Protein AF-A0A818PT00-F1 (afdb_monomer)

Nearest PDB structures (foldseek):
  8y9p-assembly1_A  TM=8.964E-01  e=1.362E-10  Micromonospora sp.
  5tix-assembly1_A  TM=8.745E-01  e=1.025E-07  Schistosoma haematobium
  6b54-assembly1_A  TM=8.305E-01  e=4.550E-08  Schistosoma haematobium
  6b52-assembly1_A  TM=8.323E-01  e=5.156E-08  Schistosoma haematobium
  7djk-assembly1_A  TM=8.129E-01  e=9.306E-05  Arabidopsis thaliana

Structure (mmCIF, N/CA/C/O backbone):
data_AF-A0A818PT00-F1
#
_entry.id   AF-A0A818PT00-F1
#
loop_
_atom_site.group_PDB
_atom_site.id
_atom_site.type_symbol
_atom_site.label_atom_id
_atom_site.label_alt_id
_atom_site.label_comp_id
_atom_site.label_asym_id
_atom_site.label_entity_id
_atom_site.label_seq_id
_atom_site.pdbx_PDB_ins_code
_atom_site.Cartn_x
_atom_site.Cartn_y
_atom_site.Cartn_z
_atom_site.occupancy
_atom_site.B_iso_or_equiv
_atom_site.auth_seq_id
_atom_site.auth_comp_id
_atom_site.auth_asym_id
_atom_site.auth_atom_id
_atom_site.pdbx_PDB_model_num
ATOM 1 N N . MET A 1 1 ? -1.640 -4.401 25.106 1.00 77.38 1 MET A N 1
ATOM 2 C CA . MET A 1 1 ? -2.857 -4.886 25.809 1.00 77.38 1 MET A CA 1
ATOM 3 C C . MET A 1 1 ? -3.751 -5.499 24.745 1.00 77.38 1 MET A C 1
ATOM 5 O O . MET A 1 1 ? -3.721 -4.966 23.646 1.00 77.38 1 MET A O 1
ATOM 9 N N . PRO A 1 2 ? -4.500 -6.582 25.010 1.00 93.44 2 PRO A N 1
ATOM 10 C CA . PRO A 1 2 ? -5.358 -7.165 23.981 1.00 93.44 2 PRO A CA 1
ATOM 11 C C . PRO A 1 2 ? -6.470 -6.184 23.596 1.00 93.44 2 PRO A C 1
ATOM 13 O O . PRO A 1 2 ? -6.967 -5.437 24.450 1.00 93.44 2 PRO A O 1
ATOM 16 N N . LEU A 1 3 ? -6.871 -6.191 22.323 1.00 97.31 3 LEU A N 1
ATOM 17 C CA . LEU A 1 3 ? -8.024 -5.413 21.886 1.00 97.31 3 LEU A CA 1
ATOM 18 C C . LEU A 1 3 ? -9.291 -5.912 22.585 1.00 97.31 3 LEU A C 1
ATOM 20 O O . LEU A 1 3 ? -9.538 -7.109 22.688 1.00 97.31 3 LEU A O 1
ATOM 24 N N . LYS A 1 4 ? -10.115 -4.969 23.038 1.00 98.19 4 LYS A N 1
ATOM 25 C CA . LYS A 1 4 ? -11.430 -5.222 23.641 1.00 98.19 4 LYS A CA 1
ATOM 26 C C . LYS A 1 4 ? -12.570 -4.802 22.721 1.00 98.19 4 LYS A C 1
ATOM 28 O O . LYS A 1 4 ? -13.681 -5.303 22.866 1.00 98.19 4 LYS A O 1
ATOM 33 N N . ILE A 1 5 ? -12.313 -3.866 21.804 1.00 98.25 5 ILE A N 1
ATOM 34 C CA . ILE A 1 5 ? -13.297 -3.326 20.859 1.00 98.25 5 ILE A CA 1
ATOM 35 C C . ILE A 1 5 ? -12.694 -3.272 19.451 1.00 98.25 5 ILE A C 1
ATOM 37 O O . ILE A 1 5 ? -11.633 -2.681 19.250 1.00 98.25 5 ILE A O 1
ATOM 41 N N . ILE A 1 6 ? -13.405 -3.832 18.471 1.00 98.44 6 ILE A N 1
ATOM 42 C CA . ILE A 1 6 ? -13.038 -3.821 17.051 1.00 98.44 6 ILE A CA 1
ATOM 43 C C . ILE A 1 6 ? -14.130 -3.102 16.253 1.00 98.44 6 ILE A C 1
ATOM 45 O O . ILE A 1 6 ? -15.283 -3.523 16.207 1.00 98.44 6 ILE A O 1
ATOM 49 N N . GLY A 1 7 ? -13.772 -2.006 15.599 1.00 97.81 7 GLY A N 1
ATOM 50 C CA . GLY A 1 7 ? -14.641 -1.259 14.704 1.00 97.81 7 GLY A CA 1
ATOM 51 C C . GLY A 1 7 ? -14.579 -1.813 13.287 1.00 97.81 7 GLY A C 1
ATOM 52 O O . GLY A 1 7 ? -13.550 -1.706 12.630 1.00 97.81 7 GLY A O 1
ATOM 53 N N . ALA A 1 8 ? -15.697 -2.338 12.792 1.00 97.25 8 ALA A N 1
ATOM 54 C CA . ALA A 1 8 ? -15.850 -2.813 11.414 1.00 97.25 8 ALA A CA 1
ATOM 55 C C . ALA A 1 8 ? -16.412 -1.732 10.464 1.00 97.25 8 ALA A C 1
ATOM 57 O O . ALA A 1 8 ? -16.590 -1.970 9.271 1.00 97.25 8 ALA A O 1
ATOM 58 N N . GLY A 1 9 ? -16.728 -0.540 10.984 1.00 95.06 9 GLY A N 1
ATOM 59 C CA . GLY A 1 9 ? -17.227 0.583 10.191 1.00 95.06 9 GLY A CA 1
ATOM 60 C C . GLY A 1 9 ? -16.131 1.227 9.341 1.00 95.06 9 GLY A C 1
ATOM 61 O O . GLY A 1 9 ? -15.096 1.642 9.862 1.00 95.06 9 GLY A O 1
ATOM 62 N N . PHE A 1 10 ? -16.382 1.364 8.038 1.00 92.25 10 PHE A N 1
ATOM 63 C CA . PHE A 1 10 ? -15.488 2.083 7.131 1.00 92.25 10 PHE A CA 1
ATOM 64 C C . PHE A 1 10 ? -15.387 3.571 7.468 1.00 92.25 10 PHE A C 1
ATOM 66 O O . PHE A 1 10 ? -16.306 4.170 8.037 1.00 92.25 10 PHE A O 1
ATOM 73 N N . GLY A 1 11 ? -14.307 4.202 7.010 1.00 91.62 11 GLY A N 1
ATOM 74 C CA . GLY A 1 11 ? -14.168 5.649 7.048 1.00 91.62 11 GLY A CA 1
ATOM 75 C C . GLY A 1 11 ? -15.414 6.361 6.521 1.00 91.62 11 GLY A C 1
ATOM 76 O O . GLY A 1 11 ? -16.113 5.897 5.616 1.00 91.62 11 GLY A O 1
ATOM 77 N N . ARG A 1 12 ? -15.699 7.523 7.114 1.00 94.25 12 ARG A N 1
ATOM 78 C CA . ARG A 1 12 ? -16.864 8.382 6.803 1.00 94.25 12 ARG A CA 1
ATOM 79 C C . ARG A 1 12 ? -18.220 7.835 7.270 1.00 94.25 12 ARG A C 1
ATOM 81 O O . ARG A 1 12 ? -19.262 8.380 6.894 1.00 94.25 12 ARG A O 1
ATOM 88 N N . THR A 1 13 ? -18.214 6.839 8.155 1.00 95.69 13 THR A N 1
ATOM 89 C CA . THR A 1 13 ? -19.398 6.368 8.907 1.00 95.69 13 THR A CA 1
ATOM 90 C C . THR A 1 13 ? -19.449 6.893 10.354 1.00 95.69 13 THR A C 1
ATOM 92 O O . THR A 1 13 ? -20.244 6.430 11.165 1.00 95.69 13 THR A O 1
ATOM 95 N N . GLY A 1 14 ? -18.624 7.895 10.687 1.00 94.81 14 GLY A N 1
ATOM 96 C CA . GLY A 1 14 ? -18.556 8.487 12.034 1.00 94.81 14 GLY A CA 1
ATOM 97 C C . GLY A 1 14 ? -17.461 7.898 12.929 1.00 94.81 14 GLY A C 1
ATOM 98 O O . GLY A 1 14 ? -17.545 8.017 14.146 1.00 94.81 14 GLY A O 1
ATOM 99 N N . THR A 1 15 ? -16.431 7.290 12.336 1.00 95.94 15 THR A N 1
ATOM 100 C CA . THR A 1 15 ? -15.316 6.630 13.036 1.00 95.94 15 THR A CA 1
ATOM 101 C C . THR A 1 15 ? -14.566 7.554 13.997 1.00 95.94 15 THR A C 1
ATOM 103 O O . THR A 1 15 ? -14.277 7.144 15.115 1.00 95.94 15 THR A O 1
ATOM 106 N N . GLU A 1 16 ? -14.337 8.818 13.628 1.00 94.88 16 GLU A N 1
ATOM 107 C CA . GLU A 1 16 ? -13.683 9.793 14.516 1.00 94.88 16 GLU A CA 1
ATOM 108 C C . GLU A 1 16 ? -14.536 10.090 15.762 1.00 94.88 16 GLU A C 1
ATOM 110 O O . GLU A 1 16 ? -14.032 10.109 16.882 1.00 94.88 16 GLU A O 1
ATOM 115 N N . SER A 1 17 ? -15.855 10.247 15.603 1.00 96.88 17 SER A N 1
ATOM 116 C CA . SER A 1 17 ? -16.762 10.415 16.746 1.00 96.88 17 SER A CA 1
ATOM 117 C C . SER A 1 17 ? -16.789 9.166 17.629 1.00 96.88 17 SER A C 1
ATOM 119 O O . SER A 1 17 ? -16.793 9.282 18.853 1.00 96.88 17 SER A O 1
ATOM 121 N N . THR A 1 18 ? -16.745 7.970 17.032 1.00 97.25 18 THR A N 1
ATOM 122 C CA . THR A 1 18 ? -16.635 6.709 17.779 1.00 97.25 18 THR A CA 1
ATOM 123 C C . THR A 1 18 ? -15.310 6.610 18.536 1.00 97.25 18 THR A C 1
ATOM 125 O O . THR A 1 18 ? -15.322 6.234 19.705 1.00 97.25 18 THR A O 1
ATOM 128 N N . LYS A 1 19 ? -14.183 7.012 17.931 1.00 97.38 19 LYS A N 1
ATOM 129 C CA . LYS A 1 19 ? -12.873 7.096 18.598 1.00 97.38 19 LYS A CA 1
ATOM 130 C C . LYS A 1 19 ? -12.945 7.992 19.835 1.00 97.38 19 LYS A C 1
ATOM 132 O O . LYS A 1 19 ? -12.504 7.591 20.910 1.00 97.38 19 LYS A O 1
ATOM 137 N N . VAL A 1 20 ? -13.527 9.187 19.700 1.00 97.81 20 VAL A N 1
ATOM 138 C CA . VAL A 1 20 ? -13.701 10.132 20.817 1.00 97.81 20 VAL A CA 1
ATOM 139 C C . VAL A 1 20 ? -14.553 9.522 21.931 1.00 97.81 20 VAL A C 1
ATOM 141 O O . VAL A 1 20 ? -14.147 9.572 23.090 1.00 97.81 20 VAL A O 1
ATOM 144 N N . ALA A 1 21 ? -15.687 8.903 21.595 1.00 98.12 21 ALA A N 1
ATOM 145 C CA . ALA A 1 21 ? -16.560 8.266 22.579 1.00 98.12 21 ALA A CA 1
ATOM 146 C C . ALA A 1 21 ? -15.863 7.108 23.315 1.00 98.12 21 ALA A C 1
ATOM 148 O O . ALA A 1 21 ? -15.939 7.019 24.537 1.00 98.12 21 ALA A O 1
ATOM 149 N N . LEU A 1 22 ? -15.130 6.249 22.600 1.00 98.00 22 LEU A N 1
ATOM 150 C CA . LEU A 1 22 ? -14.364 5.156 23.207 1.00 98.00 22 LEU A CA 1
ATOM 151 C C . LEU A 1 22 ? -13.276 5.683 24.149 1.00 98.00 22 LEU A C 1
ATOM 153 O O . LEU A 1 22 ? -13.127 5.171 25.257 1.00 98.00 22 LEU A O 1
ATOM 157 N N . ASN A 1 23 ? -12.576 6.750 23.760 1.00 97.69 23 ASN A N 1
ATOM 158 C CA . ASN A 1 23 ? -11.585 7.383 24.626 1.00 97.69 23 ASN A CA 1
ATOM 159 C C . ASN A 1 23 ? -12.216 7.971 25.902 1.00 97.69 23 ASN A C 1
ATOM 161 O O . ASN A 1 23 ? -11.644 7.843 26.981 1.00 97.69 23 ASN A O 1
ATOM 165 N N . GLN A 1 24 ? -13.413 8.565 25.814 1.00 98.25 24 GLN A N 1
ATOM 166 C CA . GLN A 1 24 ? -14.161 9.048 26.987 1.00 98.25 24 GLN A CA 1
ATOM 167 C C . GLN A 1 24 ? -14.594 7.913 27.924 1.00 98.25 24 GLN A C 1
ATOM 169 O O . GLN A 1 24 ? -14.657 8.107 29.135 1.00 98.25 24 GLN A O 1
ATOM 174 N N . LEU A 1 25 ? -14.856 6.725 27.376 1.00 97.69 25 LEU A N 1
ATOM 175 C CA . LEU A 1 25 ? -15.166 5.512 28.137 1.00 97.69 25 LEU A CA 1
ATOM 176 C C . LEU A 1 25 ? -13.918 4.828 28.727 1.00 97.69 25 LEU A C 1
ATOM 178 O O . LEU A 1 25 ? -14.043 3.783 29.362 1.00 97.69 25 LEU A O 1
ATOM 182 N N . GLY A 1 26 ? -12.725 5.404 28.540 1.00 97.56 26 GLY A N 1
ATOM 183 C CA . GLY A 1 26 ? -11.470 4.921 29.121 1.00 97.56 26 GLY A CA 1
ATOM 184 C C . GLY A 1 26 ? -10.670 3.960 28.239 1.00 97.56 26 GLY A C 1
ATOM 185 O O . GLY A 1 26 ? -9.639 3.460 28.688 1.00 97.56 26 GLY A O 1
ATOM 186 N N . PHE A 1 27 ? -11.099 3.711 26.999 1.00 98.12 27 PHE A N 1
ATOM 187 C CA . PHE A 1 27 ? -10.308 2.949 26.032 1.00 98.12 27 PHE A CA 1
ATOM 188 C C . PHE A 1 27 ? -9.203 3.815 25.415 1.00 98.12 27 PHE A C 1
ATOM 190 O O . PHE A 1 27 ? -9.270 5.043 25.399 1.00 98.12 27 PHE A O 1
ATOM 197 N N . LYS A 1 28 ? -8.191 3.168 24.844 1.00 97.75 28 LYS A N 1
ATOM 198 C CA . LYS A 1 28 ? -7.204 3.786 23.958 1.00 97.75 28 LYS A CA 1
ATOM 199 C C . LYS A 1 28 ? -7.486 3.317 22.540 1.00 97.75 28 LYS A C 1
ATOM 201 O O . LYS A 1 28 ? -7.133 2.197 22.171 1.00 97.75 28 LYS A O 1
ATOM 206 N N . CYS A 1 29 ? -8.149 4.167 21.756 1.00 97.25 29 CYS A N 1
ATOM 207 C CA . CYS A 1 29 ? -8.636 3.798 20.430 1.00 97.25 29 CYS A CA 1
ATOM 208 C C . CYS A 1 29 ? -7.642 4.131 19.304 1.00 97.25 29 CYS A C 1
ATOM 210 O O . CYS A 1 29 ? -7.344 5.302 19.042 1.00 97.25 29 CYS A O 1
ATOM 212 N N . TYR A 1 30 ? -7.194 3.094 18.594 1.00 96.38 30 TYR A N 1
ATOM 213 C CA . TYR A 1 30 ? -6.454 3.193 17.338 1.00 96.38 30 TYR A CA 1
ATOM 214 C C . TYR A 1 30 ? -7.370 3.709 16.218 1.00 96.38 30 TYR A C 1
ATOM 216 O O . TYR A 1 30 ? -8.565 3.409 16.195 1.00 96.38 30 TYR A O 1
ATOM 224 N N . HIS A 1 31 ? -6.819 4.505 15.300 1.00 95.12 31 HIS A N 1
ATOM 225 C CA . HIS A 1 31 ? -7.548 5.118 14.184 1.00 95.12 31 HIS A CA 1
ATOM 226 C C . HIS A 1 31 ? -6.602 5.380 13.002 1.00 95.12 31 HIS A C 1
ATOM 228 O O . HIS A 1 31 ? -5.394 5.510 13.210 1.00 95.12 31 HIS A O 1
ATOM 234 N N . MET A 1 32 ? -7.130 5.573 11.785 1.00 89.38 32 MET A N 1
ATOM 235 C CA . MET A 1 32 ? -6.338 5.897 10.581 1.00 89.38 32 MET A CA 1
ATOM 236 C C . MET A 1 32 ? -5.382 7.085 10.781 1.00 89.38 32 MET A C 1
ATOM 238 O O . MET A 1 32 ? -4.308 7.160 10.187 1.00 89.38 32 MET A O 1
ATOM 242 N N . THR A 1 33 ? -5.740 8.019 11.662 1.00 87.69 33 THR A N 1
ATOM 243 C CA . THR A 1 33 ? -4.897 9.170 12.016 1.00 87.69 33 THR A CA 1
ATOM 244 C C . THR A 1 33 ? -3.537 8.757 12.567 1.00 87.69 33 THR A C 1
ATOM 246 O O . THR A 1 33 ? -2.567 9.477 12.366 1.00 87.69 33 THR A O 1
ATOM 249 N N . GLU A 1 34 ? -3.442 7.614 13.247 1.00 89.56 34 GLU A N 1
ATOM 250 C CA . GLU A 1 34 ? -2.171 7.113 13.776 1.00 89.56 34 GLU A CA 1
ATOM 251 C C . GLU A 1 34 ? -1.260 6.621 12.640 1.00 89.56 34 GLU A C 1
ATOM 253 O O . GLU A 1 34 ? -0.062 6.901 12.647 1.00 89.56 34 GLU A O 1
ATOM 258 N N . VAL A 1 35 ? -1.832 6.013 11.592 1.00 86.69 35 VAL A N 1
ATOM 259 C CA . VAL A 1 35 ? -1.101 5.650 10.365 1.00 86.69 35 VAL A CA 1
ATOM 260 C C . VAL A 1 35 ? -0.587 6.899 9.654 1.00 86.69 35 VAL A C 1
ATOM 262 O O . VAL A 1 35 ? 0.571 6.939 9.245 1.00 86.69 35 VAL A O 1
ATOM 265 N N . VAL A 1 36 ? -1.414 7.945 9.550 1.00 82.69 36 VAL A N 1
ATOM 266 C CA . VAL A 1 36 ? -1.019 9.220 8.926 1.00 82.69 36 VAL A CA 1
ATOM 267 C C . VAL A 1 36 ? 0.121 9.895 9.696 1.00 82.69 36 VAL A C 1
ATOM 269 O O . VAL A 1 36 ? 1.063 10.377 9.073 1.00 82.69 36 VAL A O 1
ATOM 272 N N . LYS A 1 37 ? 0.076 9.898 11.036 1.00 83.75 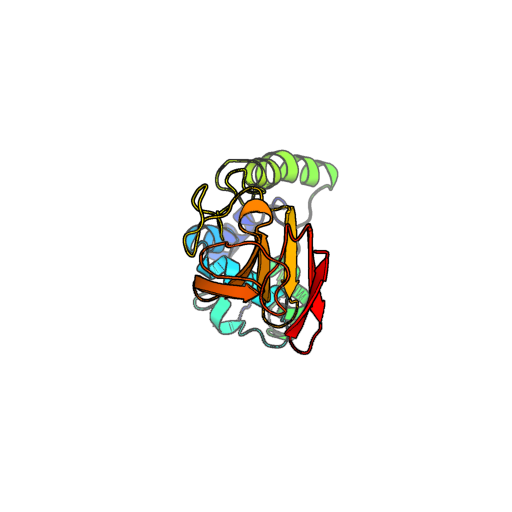37 LYS A N 1
ATOM 273 C CA . LYS A 1 37 ? 1.133 10.484 11.883 1.00 83.75 37 LYS A CA 1
ATOM 274 C C . LYS A 1 37 ? 2.463 9.740 11.764 1.00 83.75 37 LYS A C 1
ATOM 276 O O . LYS A 1 37 ? 3.508 10.376 11.683 1.00 83.75 37 LYS A O 1
ATOM 281 N N . VAL A 1 38 ? 2.428 8.406 11.780 1.00 82.44 38 VAL A N 1
ATOM 282 C CA . VAL A 1 38 ? 3.637 7.564 11.713 1.00 82.44 38 VAL A CA 1
ATOM 283 C C . VAL A 1 38 ? 4.182 7.476 10.280 1.00 82.44 38 VAL A C 1
ATOM 285 O O . VAL A 1 38 ? 5.382 7.301 10.065 1.00 82.44 38 VAL A O 1
ATOM 288 N N . GLY A 1 39 ? 3.319 7.619 9.275 1.00 79.69 39 GLY A N 1
ATOM 289 C CA . GLY A 1 39 ? 3.699 7.672 7.870 1.00 79.69 39 GLY A CA 1
ATOM 290 C C . GLY A 1 39 ? 4.171 6.322 7.324 1.00 79.69 39 GLY A C 1
ATOM 291 O O . GLY A 1 39 ? 3.558 5.279 7.556 1.00 79.69 39 GLY A O 1
ATOM 292 N N . ARG A 1 40 ? 5.266 6.334 6.552 1.00 77.75 40 ARG A N 1
ATOM 293 C CA . ARG A 1 40 ? 5.708 5.192 5.722 1.00 77.75 40 ARG A CA 1
ATOM 294 C C . ARG A 1 40 ? 5.888 3.885 6.496 1.00 77.75 40 ARG A C 1
ATOM 296 O O . ARG A 1 40 ? 5.594 2.827 5.948 1.00 77.75 40 ARG A O 1
ATOM 303 N N . THR A 1 41 ? 6.352 3.945 7.742 1.00 81.44 41 THR A N 1
ATOM 304 C CA . THR A 1 41 ? 6.563 2.748 8.567 1.00 81.44 41 THR A CA 1
ATOM 305 C C . THR A 1 41 ? 5.241 2.062 8.900 1.00 81.44 41 THR A C 1
ATOM 307 O O . THR A 1 41 ? 5.117 0.859 8.692 1.00 81.44 41 THR A O 1
ATOM 310 N N . ALA A 1 42 ? 4.230 2.821 9.335 1.00 83.12 42 ALA A N 1
ATOM 311 C CA . ALA A 1 42 ? 2.904 2.268 9.606 1.00 83.12 42 ALA A CA 1
ATOM 312 C C . ALA A 1 42 ? 2.231 1.764 8.325 1.00 83.12 42 ALA A C 1
ATOM 314 O O . ALA A 1 42 ? 1.613 0.706 8.344 1.00 83.12 42 ALA A O 1
ATOM 315 N N . ILE A 1 43 ? 2.407 2.468 7.201 1.00 85.12 43 ILE A N 1
ATOM 316 C CA . ILE A 1 43 ? 1.894 2.018 5.900 1.00 85.12 43 ILE A CA 1
ATOM 317 C C . ILE A 1 43 ? 2.486 0.653 5.529 1.00 85.12 43 ILE A C 1
ATOM 319 O O . ILE A 1 43 ? 1.734 -0.253 5.195 1.00 85.12 43 ILE A O 1
ATOM 323 N N . ARG A 1 44 ? 3.811 0.472 5.631 1.00 83.94 44 ARG A N 1
ATOM 324 C CA . ARG A 1 44 ? 4.462 -0.818 5.336 1.00 83.94 44 ARG A CA 1
ATOM 325 C C . ARG A 1 44 ? 3.970 -1.943 6.241 1.00 83.94 44 ARG A C 1
ATOM 327 O O . ARG A 1 44 ? 3.723 -3.038 5.751 1.00 83.94 44 ARG A O 1
ATOM 334 N N . LEU A 1 45 ? 3.807 -1.669 7.536 1.00 87.00 45 LEU A N 1
ATOM 335 C CA . LEU A 1 45 ? 3.264 -2.647 8.482 1.00 87.00 45 LEU A CA 1
ATOM 336 C C . LEU A 1 45 ? 1.853 -3.087 8.078 1.00 87.00 45 LEU A C 1
ATOM 338 O O . LEU A 1 45 ? 1.579 -4.280 8.034 1.00 87.00 45 LEU A O 1
ATOM 342 N N . TRP A 1 46 ? 0.983 -2.138 7.727 1.00 90.19 46 TRP A N 1
ATOM 343 C CA . TRP A 1 46 ? -0.392 -2.439 7.335 1.00 90.19 46 TRP A CA 1
ATOM 344 C C . TRP A 1 46 ? -0.525 -3.090 5.956 1.00 90.19 46 TRP A C 1
ATOM 346 O O . TRP A 1 46 ? -1.426 -3.902 5.778 1.00 90.19 46 TRP A O 1
ATOM 356 N N . VAL A 1 47 ? 0.362 -2.781 5.004 1.00 88.25 47 VAL A N 1
ATOM 357 C CA . VAL A 1 47 ? 0.432 -3.494 3.715 1.00 88.25 47 VAL A CA 1
ATOM 358 C C . VAL A 1 47 ? 0.830 -4.950 3.947 1.00 88.25 47 VAL A C 1
ATOM 360 O O . VAL A 1 47 ? 0.091 -5.847 3.562 1.00 88.25 47 VAL A O 1
ATOM 363 N N . ASN A 1 48 ? 1.915 -5.189 4.691 1.00 87.44 48 ASN A N 1
ATOM 364 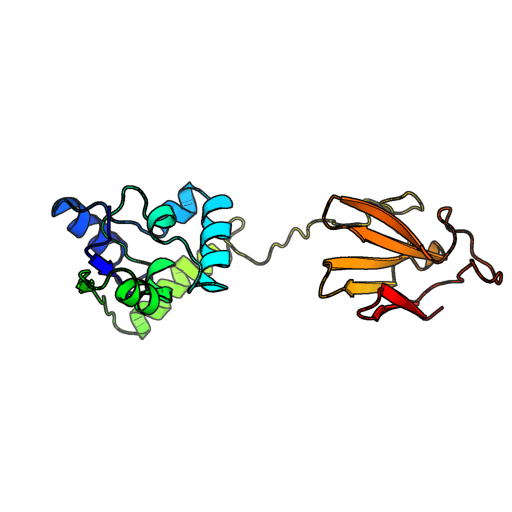C CA . ASN A 1 48 ? 2.345 -6.549 5.020 1.00 87.44 48 ASN A CA 1
ATOM 365 C C . ASN A 1 48 ? 1.257 -7.337 5.764 1.00 87.44 48 ASN A C 1
ATOM 367 O O . ASN A 1 48 ? 1.096 -8.529 5.512 1.00 87.44 48 ASN A O 1
ATOM 371 N N . ALA A 1 49 ? 0.513 -6.674 6.658 1.00 90.88 49 ALA A N 1
ATOM 372 C CA . ALA A 1 49 ? -0.579 -7.286 7.407 1.00 90.88 49 ALA A CA 1
ATOM 373 C C . ALA A 1 49 ? -1.788 -7.652 6.536 1.00 90.88 49 ALA A C 1
ATOM 375 O O . ALA A 1 49 ? -2.451 -8.656 6.787 1.00 90.88 49 ALA A O 1
ATOM 376 N N . ALA A 1 50 ? -2.077 -6.847 5.511 1.00 88.00 50 ALA A N 1
ATOM 377 C CA . ALA A 1 50 ? -3.123 -7.148 4.542 1.00 88.00 50 ALA A CA 1
ATOM 378 C C . ALA A 1 50 ? -2.734 -8.327 3.635 1.00 88.00 50 ALA A C 1
ATOM 380 O O . ALA A 1 50 ? -3.579 -9.174 3.356 1.00 88.00 50 ALA A O 1
ATOM 381 N N . ASP A 1 51 ? -1.461 -8.407 3.236 1.00 89.81 51 ASP A N 1
ATOM 382 C CA . ASP A 1 51 ? -0.946 -9.485 2.386 1.00 89.81 51 ASP A CA 1
ATOM 383 C C . ASP A 1 51 ? -0.759 -10.803 3.156 1.00 89.81 51 ASP A C 1
ATOM 385 O O . ASP A 1 51 ? -0.934 -11.883 2.597 1.00 89.81 51 ASP A O 1
ATOM 389 N N . ASN A 1 52 ? -0.419 -10.730 4.450 1.00 93.12 52 ASN A N 1
ATOM 390 C CA . ASN A 1 52 ? -0.085 -11.899 5.267 1.00 93.12 52 ASN A CA 1
ATOM 391 C C . ASN A 1 52 ? -0.792 -11.899 6.644 1.00 93.12 52 ASN A C 1
ATOM 393 O O . ASN A 1 52 ? -0.142 -11.942 7.697 1.00 93.12 52 ASN A O 1
ATOM 397 N N . PRO A 1 53 ? -2.136 -11.878 6.682 1.00 89.81 53 PRO A N 1
ATOM 398 C CA . PRO A 1 53 ? -2.902 -11.688 7.917 1.00 89.81 53 PRO A CA 1
ATOM 399 C C . PRO A 1 53 ? -2.685 -12.789 8.967 1.00 89.81 53 PRO A C 1
ATOM 401 O O . PRO A 1 53 ? -2.725 -12.511 10.164 1.00 89.81 53 PRO A O 1
ATOM 404 N N . SER A 1 54 ? -2.427 -14.031 8.544 1.00 89.88 54 SER A N 1
ATOM 405 C CA . SER A 1 54 ? -2.257 -15.181 9.445 1.00 89.88 54 SER A CA 1
ATOM 406 C C . SER A 1 54 ? -0.914 -15.217 10.176 1.00 89.88 54 SER A C 1
ATOM 408 O O . SER A 1 54 ? -0.806 -15.887 11.197 1.00 89.88 54 SER A O 1
ATOM 410 N N . CYS A 1 55 ? 0.114 -14.534 9.666 1.00 89.12 55 CYS A N 1
ATOM 411 C CA . CYS A 1 55 ? 1.429 -14.437 10.313 1.00 89.12 55 CYS A CA 1
ATOM 412 C C . CYS A 1 55 ? 1.728 -13.023 10.834 1.00 89.12 55 CYS A C 1
ATOM 414 O O . CYS A 1 55 ? 2.865 -12.714 11.192 1.00 89.12 55 CYS A O 1
ATOM 416 N N . THR A 1 56 ? 0.710 -12.163 10.879 1.00 94.38 56 THR A N 1
ATOM 417 C CA . THR A 1 56 ? 0.834 -10.801 11.391 1.00 94.38 56 THR A CA 1
ATOM 418 C C . THR A 1 56 ? 0.881 -10.793 12.914 1.00 94.38 56 THR A C 1
ATOM 420 O O . THR A 1 56 ? 0.022 -11.365 13.579 1.00 94.38 56 THR A O 1
ATOM 423 N N . ASP A 1 57 ? 1.858 -10.075 13.463 1.00 92.88 57 ASP A N 1
ATOM 424 C CA . ASP A 1 57 ? 1.928 -9.749 14.886 1.00 92.88 57 ASP A CA 1
ATOM 425 C C . ASP A 1 57 ? 0.973 -8.582 15.199 1.00 92.88 57 ASP A C 1
ATOM 427 O O . ASP A 1 57 ? 1.323 -7.400 15.082 1.00 92.88 57 ASP A O 1
ATOM 431 N N . TRP A 1 58 ? -0.271 -8.926 15.536 1.00 94.94 58 TRP A N 1
ATOM 432 C CA . TRP A 1 58 ? -1.319 -7.953 15.843 1.00 94.94 58 TRP A CA 1
ATOM 433 C C . TRP A 1 58 ? -1.035 -7.171 17.126 1.00 94.94 58 TRP A C 1
ATOM 435 O O . TRP A 1 58 ? -1.307 -5.969 17.179 1.00 94.94 58 TRP A O 1
ATOM 445 N N . ASP A 1 59 ? -0.418 -7.806 18.123 1.00 94.25 59 ASP A N 1
ATOM 446 C CA . ASP A 1 59 ? -0.099 -7.165 19.399 1.00 94.25 59 ASP A CA 1
ATOM 447 C C . ASP A 1 59 ? 0.931 -6.050 19.229 1.00 94.25 59 ASP A C 1
ATOM 449 O O . ASP A 1 59 ? 0.833 -5.012 19.886 1.00 94.25 59 ASP A O 1
ATOM 453 N N . ARG A 1 60 ? 1.864 -6.207 18.285 1.00 91.50 60 ARG A N 1
ATOM 454 C CA . ARG A 1 60 ? 2.792 -5.140 17.903 1.00 91.50 60 ARG A CA 1
ATOM 455 C C . ARG A 1 60 ? 2.104 -3.973 17.199 1.00 91.50 60 ARG A C 1
ATOM 457 O O . ARG A 1 60 ? 2.479 -2.824 17.430 1.00 91.50 60 ARG A O 1
ATOM 464 N N . ILE A 1 61 ? 1.136 -4.235 16.319 1.00 92.38 61 ILE A N 1
ATOM 465 C CA . ILE A 1 61 ? 0.404 -3.171 15.608 1.00 92.38 61 ILE A CA 1
ATOM 466 C C . ILE A 1 61 ? -0.427 -2.338 16.591 1.00 92.38 61 ILE A C 1
ATOM 468 O O . ILE A 1 61 ? -0.491 -1.113 16.459 1.00 92.38 61 ILE A O 1
ATOM 472 N N . PHE A 1 62 ? -1.038 -2.995 17.577 1.00 95.12 62 PHE A N 1
ATOM 473 C CA . PHE A 1 62 ? -1.911 -2.366 18.565 1.00 95.12 62 PHE A CA 1
ATOM 474 C C . PHE A 1 62 ? -1.233 -2.104 19.910 1.00 95.12 62 PHE A C 1
ATOM 476 O O . PHE A 1 62 ? -1.922 -1.899 20.911 1.00 95.12 62 PHE A O 1
ATOM 483 N N . ASP A 1 63 ? 0.100 -2.054 19.958 1.00 93.69 63 ASP A N 1
ATOM 484 C CA . ASP A 1 63 ? 0.794 -1.764 21.207 1.00 93.69 63 ASP A CA 1
ATOM 485 C C . ASP A 1 63 ? 0.341 -0.412 21.789 1.00 93.69 63 ASP A C 1
ATOM 487 O O . ASP A 1 63 ? 0.268 0.612 21.107 1.00 93.69 63 ASP A O 1
ATOM 491 N N . GLY A 1 64 ? -0.033 -0.431 23.067 1.00 95.25 64 GLY A N 1
ATOM 492 C CA . GLY A 1 64 ? -0.625 0.712 23.762 1.00 95.25 64 GLY A CA 1
ATOM 493 C C . GLY A 1 64 ? -2.110 0.998 23.478 1.00 95.25 64 GLY A C 1
ATOM 494 O O . GLY A 1 64 ? -2.651 1.897 24.124 1.00 95.25 64 GLY A O 1
ATOM 495 N N . TYR A 1 65 ? -2.783 0.243 22.605 1.00 97.25 65 TYR A N 1
ATOM 496 C CA . TYR A 1 65 ? -4.208 0.392 22.284 1.00 97.25 65 TYR A CA 1
ATOM 497 C C . TYR A 1 65 ? -5.028 -0.799 22.793 1.00 97.25 65 TYR A C 1
ATOM 499 O O . TYR A 1 65 ? -4.528 -1.914 22.910 1.00 97.25 65 TYR A O 1
ATOM 507 N N . ASP A 1 66 ? -6.296 -0.563 23.126 1.00 98.00 66 ASP A N 1
ATOM 508 C CA . ASP A 1 66 ? -7.252 -1.620 23.493 1.00 98.00 66 ASP A CA 1
ATOM 509 C C . ASP A 1 66 ? -8.617 -1.470 22.794 1.00 98.00 66 ASP A C 1
ATOM 511 O O . ASP A 1 66 ? -9.561 -2.210 23.074 1.00 98.00 66 ASP A O 1
ATOM 515 N N . ALA A 1 67 ? -8.705 -0.560 21.822 1.00 98.12 67 ALA A N 1
ATOM 516 C CA . ALA A 1 67 ? -9.806 -0.446 20.876 1.00 98.12 67 ALA A CA 1
ATOM 517 C C . ALA A 1 67 ? -9.284 -0.014 19.496 1.00 98.12 67 ALA A C 1
ATOM 519 O O . ALA A 1 67 ? -8.235 0.623 19.398 1.00 98.12 67 ALA A O 1
ATOM 520 N N . THR A 1 68 ? -10.017 -0.310 18.424 1.00 97.81 68 THR A N 1
ATOM 521 C CA . THR A 1 68 ? -9.679 0.160 17.071 1.00 97.81 68 THR A CA 1
ATOM 522 C C . THR A 1 68 ? -10.921 0.482 16.253 1.00 97.81 68 THR A C 1
ATOM 524 O O . THR A 1 68 ? -11.929 -0.202 16.397 1.00 97.81 68 THR A O 1
ATOM 527 N N . VAL A 1 69 ? -10.869 1.510 15.403 1.00 97.38 69 VAL A N 1
ATOM 528 C CA . VAL A 1 69 ? -11.912 1.852 14.419 1.00 97.38 69 VAL A CA 1
ATOM 529 C C . VAL A 1 69 ? -11.272 2.448 13.154 1.00 97.38 69 VAL A C 1
ATOM 531 O O . VAL A 1 69 ? -10.097 2.813 13.168 1.00 97.38 69 VAL A O 1
ATOM 534 N N . ASP A 1 70 ? -12.067 2.622 12.092 1.00 94.00 70 ASP A N 1
ATOM 535 C CA . ASP A 1 70 ? -11.634 3.125 10.775 1.00 94.00 70 ASP A CA 1
ATOM 536 C C . ASP A 1 70 ? -10.732 2.151 9.989 1.00 94.00 70 ASP A C 1
ATOM 538 O O . ASP A 1 70 ? -10.344 1.073 10.450 1.00 94.00 70 ASP A O 1
ATOM 542 N N . TRP A 1 71 ? -10.424 2.519 8.747 1.00 86.44 71 TRP A N 1
ATOM 543 C CA . TRP A 1 71 ? -9.377 1.879 7.952 1.00 86.44 71 TRP A CA 1
ATOM 544 C C . TRP A 1 71 ? -8.024 2.046 8.669 1.00 86.44 71 TRP A C 1
ATOM 546 O O . TRP A 1 71 ? -7.750 3.101 9.224 1.00 86.44 71 TRP A O 1
ATOM 556 N N . SER A 1 72 ? -7.106 1.085 8.726 1.00 83.38 72 SER A N 1
ATOM 557 C CA . SER A 1 72 ? -6.937 -0.225 8.076 1.00 83.38 72 SER A CA 1
ATOM 558 C C . SER A 1 72 ? -7.463 -1.425 8.866 1.00 83.38 72 SER A C 1
ATOM 560 O O . SER A 1 72 ? -7.712 -2.473 8.274 1.00 83.38 72 SER A O 1
ATOM 562 N N . ALA A 1 73 ? -7.711 -1.275 10.167 1.00 91.81 73 ALA A N 1
ATOM 563 C CA . ALA A 1 73 ? -8.193 -2.362 11.018 1.00 91.81 73 ALA A CA 1
ATOM 564 C C . ALA A 1 73 ? -9.603 -2.842 10.630 1.00 91.81 73 ALA A C 1
ATOM 566 O O . ALA A 1 73 ? -9.857 -4.045 10.618 1.00 91.81 73 ALA A O 1
ATOM 567 N N . ALA A 1 74 ? -10.498 -1.928 10.228 1.00 94.38 74 ALA A N 1
ATOM 568 C CA . ALA A 1 74 ? -11.857 -2.277 9.806 1.00 94.38 74 ALA A CA 1
ATOM 569 C C . ALA A 1 74 ? -11.893 -3.240 8.607 1.00 94.38 74 ALA A C 1
ATOM 571 O O . ALA A 1 74 ? -12.821 -4.036 8.494 1.00 94.38 74 ALA A O 1
ATOM 572 N N . HIS A 1 75 ? -10.885 -3.210 7.727 1.00 92.00 75 HIS A N 1
ATOM 573 C CA . HIS A 1 75 ? -10.793 -4.135 6.593 1.00 92.00 75 HIS A CA 1
ATOM 574 C C . HIS A 1 75 ? -10.514 -5.580 7.037 1.00 92.00 75 HIS A C 1
ATOM 576 O O . HIS A 1 75 ? -10.971 -6.524 6.398 1.00 92.00 75 HIS A O 1
ATOM 582 N N . LEU A 1 76 ? -9.813 -5.748 8.162 1.00 94.88 76 LEU A N 1
ATOM 583 C CA . LEU A 1 76 ? -9.332 -7.032 8.678 1.00 94.88 76 LEU A CA 1
ATOM 584 C C . LEU A 1 76 ? -10.082 -7.467 9.945 1.00 94.88 76 LEU A C 1
ATOM 586 O O . LEU A 1 76 ? -9.610 -8.330 10.677 1.00 94.88 76 LEU A O 1
ATOM 590 N N . TRP A 1 77 ? -11.273 -6.912 10.204 1.00 96.06 77 TRP A N 1
ATOM 591 C CA . TRP A 1 77 ? -12.016 -7.151 11.447 1.00 96.06 77 TRP A CA 1
ATOM 592 C C . TRP A 1 77 ? -12.292 -8.637 11.732 1.00 96.06 77 TRP A C 1
ATOM 594 O O . TRP A 1 77 ? -12.328 -9.023 12.895 1.00 96.06 77 TRP A O 1
ATOM 604 N N . LYS A 1 78 ? -12.461 -9.469 10.691 1.00 95.81 78 LYS A N 1
ATOM 605 C CA . LYS A 1 78 ? -12.646 -10.925 10.833 1.00 95.81 78 LYS A CA 1
ATOM 606 C C . LYS A 1 78 ? -11.383 -11.606 11.359 1.00 95.81 78 LYS A C 1
ATOM 608 O O . LYS A 1 78 ? -11.431 -12.320 12.346 1.00 95.81 78 LYS A O 1
ATOM 613 N N . THR A 1 79 ? -10.239 -11.297 10.758 1.00 96.50 79 THR A N 1
ATOM 614 C CA . THR A 1 79 ? -8.943 -11.772 11.252 1.00 96.50 79 THR A CA 1
ATOM 615 C C . THR A 1 79 ? -8.694 -11.299 12.683 1.00 96.50 79 THR A C 1
ATOM 617 O O . THR A 1 79 ? -8.195 -12.049 13.516 1.00 96.50 79 THR A O 1
ATOM 620 N N . LEU A 1 80 ? -9.072 -10.055 12.988 1.00 96.81 80 LEU A N 1
ATOM 621 C CA . LEU A 1 80 ? -8.897 -9.489 14.320 1.00 96.81 80 LEU A CA 1
ATOM 622 C C . LEU A 1 80 ? -9.800 -10.141 15.368 1.00 96.81 80 LEU A C 1
ATOM 624 O O . LEU A 1 80 ? -9.350 -10.290 16.497 1.00 96.81 80 LEU A O 1
ATOM 628 N N . ILE A 1 81 ? -11.038 -10.527 15.036 1.00 96.75 81 ILE A N 1
ATOM 629 C CA . ILE A 1 81 ? -11.904 -11.233 15.993 1.00 96.75 81 ILE A CA 1
ATOM 630 C C . ILE A 1 81 ? -11.445 -12.679 16.204 1.00 96.75 81 ILE A C 1
ATOM 632 O O . ILE A 1 81 ? -11.545 -13.177 17.318 1.00 96.75 81 ILE A O 1
ATOM 636 N N . ASP A 1 82 ? -10.871 -13.323 15.182 1.00 96.25 82 ASP A N 1
ATOM 637 C CA . ASP A 1 82 ? -10.264 -14.650 15.337 1.00 96.25 82 ASP A CA 1
ATOM 638 C C . ASP A 1 82 ? -9.036 -14.595 16.269 1.00 96.25 82 ASP A C 1
ATOM 640 O O . ASP A 1 82 ? -8.828 -15.500 17.076 1.00 96.25 82 ASP A O 1
ATOM 644 N N . TYR A 1 83 ? -8.240 -13.519 16.194 1.00 96.75 83 TYR A N 1
ATOM 645 C CA . TYR A 1 83 ? -7.062 -13.319 17.050 1.00 96.75 83 TYR A CA 1
ATOM 646 C C . TYR A 1 83 ? -7.410 -12.805 18.461 1.00 96.75 83 TYR A C 1
ATOM 648 O O . TYR A 1 83 ? -6.798 -13.225 19.442 1.00 96.75 83 TYR A O 1
ATOM 656 N N . TYR A 1 84 ? -8.400 -11.916 18.584 1.00 97.25 84 TYR A N 1
ATOM 657 C CA . TYR A 1 84 ? -8.897 -11.361 19.849 1.00 97.25 84 TYR A CA 1
ATOM 658 C C . TYR A 1 84 ? -10.347 -11.813 20.107 1.00 97.25 84 TYR A C 1
ATOM 660 O O . TYR A 1 84 ? -11.266 -10.995 20.005 1.00 97.25 84 TYR A O 1
ATOM 668 N N . PRO A 1 85 ? -10.581 -13.087 20.472 1.00 97.31 85 PRO A N 1
ATOM 669 C CA . PRO A 1 85 ? -11.926 -13.673 20.529 1.00 97.31 85 PRO A CA 1
ATOM 670 C C . PRO A 1 85 ? -12.849 -13.040 21.580 1.00 97.31 85 PRO A C 1
ATOM 672 O O . PRO A 1 85 ? -14.070 -13.096 21.443 1.00 97.31 85 PRO A O 1
ATOM 675 N N . ASP A 1 86 ? -12.281 -12.402 22.606 1.00 97.62 86 ASP A N 1
ATOM 676 C CA . ASP A 1 86 ? -13.041 -11.713 23.657 1.00 97.62 86 ASP A CA 1
ATOM 677 C C . ASP A 1 86 ? -13.436 -10.272 23.278 1.00 97.62 86 ASP A C 1
ATOM 679 O O . ASP A 1 86 ? -14.191 -9.614 24.005 1.00 97.62 86 ASP A O 1
ATOM 683 N N . ALA A 1 87 ? -12.926 -9.745 22.159 1.00 98.25 87 ALA A N 1
ATOM 684 C CA . ALA A 1 87 ? -13.239 -8.395 21.717 1.00 98.25 87 ALA A CA 1
ATOM 685 C C . ALA A 1 87 ? -14.687 -8.295 21.216 1.00 98.25 87 ALA A C 1
ATOM 687 O O . ALA A 1 87 ? -15.212 -9.179 20.544 1.00 98.25 87 ALA A O 1
ATOM 688 N N . LYS A 1 88 ? -15.351 -7.168 21.481 1.00 98.31 88 LYS A N 1
ATOM 689 C CA . LYS A 1 88 ? -16.671 -6.877 20.900 1.00 98.31 88 LYS A CA 1
ATOM 690 C C . LYS A 1 88 ? -16.523 -6.119 19.589 1.00 98.31 88 LYS A C 1
ATOM 692 O O . LYS A 1 88 ? -15.658 -5.255 19.460 1.00 98.31 88 LYS A O 1
ATOM 697 N N . VAL A 1 89 ? -17.422 -6.381 18.643 1.00 98.06 89 VAL A N 1
ATOM 698 C CA . VAL A 1 89 ? -17.436 -5.702 17.341 1.00 98.06 89 VAL A CA 1
ATOM 699 C C . VAL A 1 89 ? -18.476 -4.581 17.323 1.00 98.06 89 VAL A C 1
ATOM 701 O O . VAL A 1 89 ? -19.621 -4.782 17.724 1.00 98.06 89 VAL A O 1
ATOM 704 N N . ILE A 1 90 ? -18.090 -3.404 16.828 1.00 97.44 90 ILE A N 1
ATOM 705 C CA . ILE A 1 90 ? -18.986 -2.269 16.569 1.00 97.44 90 ILE A CA 1
ATOM 706 C C . ILE A 1 90 ? -19.023 -2.012 15.061 1.00 97.44 90 ILE A C 1
ATOM 708 O O . ILE A 1 90 ? -17.981 -1.846 14.425 1.00 97.44 90 ILE A O 1
ATOM 712 N N . LEU A 1 91 ? -20.224 -1.942 14.486 1.00 97.44 91 LEU A N 1
ATOM 713 C CA . LEU A 1 91 ? -20.429 -1.598 13.081 1.00 97.44 91 LEU A CA 1
ATOM 714 C C . LEU A 1 91 ? -21.213 -0.291 12.965 1.00 97.44 91 LEU A C 1
ATOM 716 O O . LEU A 1 91 ? -22.424 -0.247 13.176 1.00 97.44 91 LEU A O 1
ATOM 720 N N . ASN A 1 92 ? -20.517 0.772 12.578 1.00 95.69 92 ASN A N 1
ATOM 721 C CA . ASN A 1 92 ? -21.154 2.020 12.191 1.00 95.69 92 ASN A CA 1
ATOM 722 C C . ASN A 1 92 ? -21.744 1.884 10.784 1.00 95.69 92 ASN A C 1
ATOM 724 O O . ASN A 1 92 ? -21.044 1.511 9.841 1.00 95.69 92 ASN A O 1
ATOM 728 N N . VAL A 1 93 ? -23.014 2.252 10.631 1.00 95.12 93 VAL A N 1
ATOM 729 C CA . VAL A 1 93 ? -23.701 2.283 9.335 1.00 95.12 93 VAL A CA 1
ATOM 730 C C . VAL A 1 93 ? -24.143 3.701 8.991 1.00 95.12 93 VAL A C 1
ATOM 732 O O . VAL A 1 93 ? -24.450 4.514 9.862 1.00 95.12 93 VAL A O 1
ATOM 735 N N . ARG A 1 94 ? -24.173 4.007 7.696 1.00 94.38 94 ARG A N 1
ATOM 736 C CA . ARG A 1 94 ? -24.640 5.280 7.142 1.00 94.38 94 ARG A CA 1
ATOM 737 C C . ARG A 1 94 ? -25.408 4.994 5.859 1.00 94.38 94 ARG A C 1
ATOM 739 O O . ARG A 1 94 ? -25.107 4.022 5.173 1.00 94.38 94 ARG A O 1
ATOM 746 N N . ASP A 1 95 ? -26.364 5.859 5.527 1.00 97.44 95 ASP A N 1
ATOM 747 C CA . ASP A 1 95 ? -27.008 5.845 4.211 1.00 97.44 95 ASP A CA 1
ATOM 748 C C . ASP A 1 95 ? -25.948 5.766 3.085 1.00 97.44 95 ASP A C 1
ATOM 750 O O . ASP A 1 95 ? -25.045 6.614 3.065 1.00 97.44 95 ASP A O 1
ATOM 754 N N . PRO A 1 96 ? -26.030 4.790 2.157 1.00 95.19 96 PRO A N 1
ATOM 755 C CA . PRO A 1 96 ? -24.976 4.541 1.174 1.00 95.19 96 PRO A CA 1
ATOM 756 C C . PRO A 1 96 ? -24.676 5.734 0.266 1.00 95.19 96 PRO A C 1
ATOM 758 O O . PRO A 1 96 ? -23.512 6.002 -0.031 1.00 95.19 96 PRO A O 1
ATOM 761 N N . LYS A 1 97 ? -25.701 6.494 -0.146 1.00 94.81 97 LYS A N 1
ATOM 762 C CA . LYS A 1 97 ? -25.519 7.653 -1.031 1.00 94.81 97 LYS A CA 1
ATOM 763 C C . LYS A 1 97 ? -24.807 8.787 -0.298 1.00 94.81 97 LYS A C 1
ATOM 765 O O . LYS A 1 97 ? -23.830 9.331 -0.806 1.00 94.81 97 LYS A O 1
ATOM 770 N N . LYS A 1 98 ? -25.238 9.099 0.929 1.00 95.62 98 LYS A N 1
ATOM 771 C CA . LYS A 1 98 ? -24.566 10.082 1.794 1.00 95.62 98 LYS A CA 1
ATOM 772 C C . LYS A 1 98 ? -23.148 9.654 2.163 1.00 95.62 98 LYS A C 1
ATOM 774 O O . LYS A 1 98 ? -22.277 10.513 2.293 1.00 95.62 98 LYS A O 1
ATOM 779 N N . TRP A 1 99 ? -22.913 8.358 2.365 1.00 94.94 99 TRP A N 1
ATOM 780 C CA . TRP A 1 99 ? -21.575 7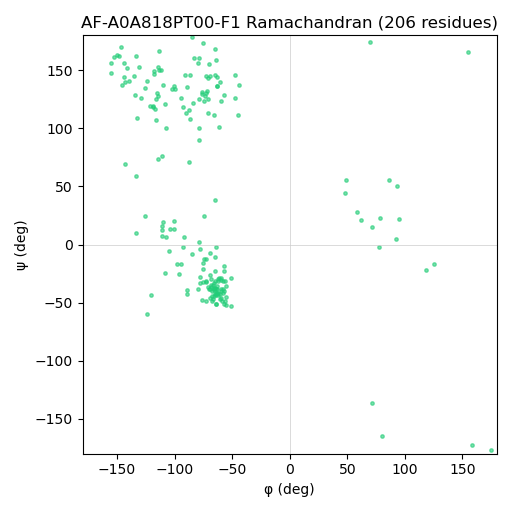.819 2.596 1.00 94.94 99 TRP A CA 1
ATOM 781 C C . TRP A 1 99 ? -20.686 8.026 1.370 1.00 94.94 99 TRP A C 1
ATOM 783 O O . TRP A 1 99 ? -19.629 8.632 1.517 1.00 94.94 99 TRP A O 1
ATOM 793 N N . TYR A 1 100 ? -21.142 7.634 0.176 1.00 92.69 100 TYR A N 1
ATOM 794 C CA . TYR A 1 100 ? -20.378 7.789 -1.063 1.00 92.69 100 TYR A CA 1
ATOM 795 C C . TYR A 1 100 ? -19.985 9.245 -1.319 1.00 92.69 100 TYR A C 1
ATOM 797 O O . TYR A 1 100 ? -18.802 9.528 -1.485 1.00 92.69 100 TYR A O 1
ATOM 805 N N . THR A 1 101 ? -20.941 10.181 -1.266 1.00 92.75 101 THR A N 1
ATOM 806 C CA . THR A 1 101 ? -20.649 11.619 -1.405 1.00 92.75 101 THR A CA 1
ATOM 807 C C . THR A 1 101 ? -19.598 12.060 -0.384 1.00 92.75 101 THR A C 1
ATOM 809 O O . THR A 1 101 ? -18.604 12.688 -0.727 1.00 92.75 101 THR A O 1
ATOM 812 N N . SER A 1 102 ? -19.747 11.636 0.873 1.00 91.94 102 SER A N 1
ATOM 813 C CA . SER A 1 102 ? -18.802 11.979 1.934 1.00 91.94 102 SER A CA 1
ATOM 814 C C . SER A 1 102 ? -17.420 11.332 1.796 1.00 91.94 102 SER A C 1
ATOM 816 O O . SER A 1 102 ? -16.478 11.867 2.377 1.00 91.94 102 SER A O 1
ATOM 818 N N . VAL A 1 103 ? -17.292 10.177 1.139 1.00 89.62 103 VAL A N 1
ATOM 819 C CA . VAL A 1 103 ? -16.010 9.525 0.817 1.00 89.62 103 VAL A CA 1
ATOM 820 C C . VAL A 1 103 ? -15.346 10.237 -0.345 1.00 89.62 103 VAL A C 1
ATOM 822 O O . VAL A 1 103 ? -14.168 10.578 -0.244 1.00 89.62 103 VAL A O 1
ATOM 825 N N . HIS A 1 104 ? -16.105 10.493 -1.407 1.00 86.44 104 HIS A N 1
ATOM 826 C CA . HIS A 1 104 ? -15.642 11.182 -2.600 1.00 86.44 104 HIS A CA 1
ATOM 827 C C . HIS A 1 104 ? -15.031 12.547 -2.249 1.00 86.44 104 HIS A C 1
ATOM 829 O O . HIS A 1 104 ? -13.866 12.809 -2.548 1.00 86.44 104 HIS A O 1
ATOM 835 N N . ASP A 1 105 ? -15.772 13.367 -1.505 1.00 87.81 105 ASP A N 1
ATOM 836 C CA . ASP A 1 105 ? -15.388 14.754 -1.227 1.00 87.81 105 ASP A CA 1
ATOM 837 C C . ASP A 1 105 ? -14.222 14.886 -0.236 1.00 87.81 105 ASP A C 1
ATOM 839 O O . ASP A 1 105 ? -13.655 15.966 -0.092 1.00 87.81 105 ASP A O 1
ATOM 843 N N . THR A 1 106 ? -13.842 13.806 0.457 1.00 83.81 106 THR A N 1
ATOM 844 C CA . THR A 1 106 ? -12.742 13.852 1.432 1.00 83.81 106 THR A CA 1
ATOM 845 C C . THR A 1 106 ? -11.640 12.845 1.156 1.00 83.81 106 THR A C 1
ATOM 847 O O . THR A 1 106 ? -10.495 13.241 0.978 1.00 83.81 106 THR A O 1
ATOM 850 N N . ILE A 1 107 ? -11.946 11.545 1.137 1.00 81.31 107 ILE A N 1
ATOM 851 C CA . ILE A 1 107 ? -10.923 10.498 1.014 1.00 81.31 107 ILE A CA 1
ATOM 852 C C . ILE A 1 107 ? -10.389 10.490 -0.413 1.00 81.31 107 ILE A C 1
ATOM 854 O O . ILE A 1 107 ? -9.180 10.543 -0.599 1.00 81.31 107 ILE A O 1
ATOM 858 N N . PHE A 1 108 ? -11.263 10.488 -1.422 1.00 80.38 108 PHE A N 1
ATOM 859 C CA . PHE A 1 108 ? -10.805 10.490 -2.814 1.00 80.38 108 PHE A CA 1
ATOM 860 C C . PHE A 1 108 ? -10.159 11.821 -3.197 1.00 80.38 108 PHE A C 1
ATOM 862 O O . PHE A 1 108 ? -9.120 11.815 -3.855 1.00 80.38 108 PHE A O 1
ATOM 869 N N . ALA A 1 109 ? -10.692 12.948 -2.719 1.00 74.44 109 ALA A N 1
ATOM 870 C CA . ALA A 1 109 ? -10.049 14.251 -2.872 1.00 74.44 109 ALA A CA 1
ATOM 871 C C . ALA A 1 109 ? -8.633 14.281 -2.255 1.00 74.44 109 ALA A C 1
ATOM 873 O O . ALA A 1 109 ? -7.694 14.776 -2.880 1.00 74.44 109 ALA A O 1
ATOM 874 N N . MET A 1 110 ? -8.440 13.689 -1.070 1.00 66.00 110 MET A N 1
ATOM 875 C CA . MET A 1 110 ? -7.127 13.568 -0.426 1.00 66.00 110 MET A CA 1
ATOM 876 C C . MET A 1 110 ? -6.194 12.632 -1.198 1.00 66.00 110 MET A C 1
ATOM 878 O O . MET A 1 110 ? -5.049 12.994 -1.455 1.00 66.00 110 MET A O 1
ATOM 882 N N . SER A 1 111 ? -6.688 11.476 -1.647 1.00 59.06 111 SER A N 1
ATOM 883 C CA . SER A 1 111 ? -5.959 10.562 -2.537 1.00 59.06 111 SER A CA 1
ATOM 884 C C . SER A 1 111 ? -5.677 11.157 -3.917 1.00 59.06 111 SER A C 1
ATOM 886 O O . SER A 1 111 ? -4.902 10.584 -4.664 1.00 59.06 111 SER A O 1
ATOM 888 N N . SER A 1 112 ? -6.279 12.294 -4.267 1.00 53.38 112 SER A N 1
ATOM 889 C CA . SER A 1 112 ? -6.012 13.037 -5.505 1.00 53.38 112 SER A CA 1
ATOM 890 C C . SER A 1 112 ? -5.165 14.294 -5.262 1.00 53.38 112 SER A C 1
ATOM 892 O O . SER A 1 112 ? -4.759 14.960 -6.214 1.00 53.38 112 SER A O 1
ATOM 894 N N . SER A 1 113 ? -4.884 14.627 -3.997 1.00 47.50 113 SER A N 1
ATOM 895 C CA . SER A 1 113 ? -4.093 15.792 -3.598 1.00 47.50 113 SER A CA 1
ATOM 896 C C . SER A 1 113 ? -2.593 15.463 -3.585 1.00 47.50 113 SER A C 1
ATOM 898 O O . SER A 1 113 ? -2.221 14.346 -3.210 1.00 47.50 113 SER A O 1
ATOM 900 N N . PRO A 1 114 ? -1.696 16.409 -3.934 1.00 42.66 114 PRO A N 1
ATOM 901 C CA . PRO A 1 114 ? -0.252 16.188 -3.865 1.00 42.66 114 PRO A CA 1
ATOM 902 C C . PRO A 1 114 ? 0.176 15.907 -2.414 1.00 42.66 114 PRO A C 1
ATOM 904 O O . PRO A 1 114 ? 0.276 16.827 -1.608 1.00 42.66 114 PRO A O 1
ATOM 907 N N . GLY A 1 115 ? 0.401 14.634 -2.072 1.00 51.88 115 GLY A N 1
ATOM 908 C CA . GLY A 1 115 ? 0.783 14.190 -0.723 1.00 51.88 115 GLY A CA 1
ATOM 909 C C . GLY A 1 115 ? -0.116 13.111 -0.106 1.00 51.88 115 GLY A C 1
ATOM 910 O O . GLY A 1 115 ? 0.324 12.439 0.823 1.00 51.88 115 GLY A O 1
ATOM 911 N N . GLY A 1 116 ? -1.327 12.887 -0.630 1.00 43.25 116 GLY A N 1
ATOM 912 C CA . GLY A 1 116 ? -2.052 11.634 -0.392 1.00 43.25 116 GLY A CA 1
ATOM 913 C C . GLY A 1 116 ? -1.448 10.506 -1.226 1.00 43.25 116 GLY A C 1
ATOM 914 O O . GLY A 1 116 ? -0.593 10.764 -2.072 1.00 43.25 116 GLY A O 1
ATOM 915 N N . LEU A 1 117 ? -1.904 9.267 -1.028 1.00 53.22 117 LEU A N 1
ATOM 916 C CA . LEU A 1 117 ? -1.562 8.078 -1.835 1.00 53.22 117 LEU A CA 1
ATOM 917 C C . LEU A 1 117 ? -2.070 8.181 -3.298 1.00 53.22 117 LEU A C 1
ATOM 919 O O . LEU A 1 117 ? -2.543 7.211 -3.881 1.00 53.22 117 LEU A O 1
ATOM 923 N N . ALA A 1 118 ? -1.997 9.375 -3.882 1.00 41.78 118 ALA A N 1
ATOM 924 C CA . ALA A 1 118 ? -2.149 9.655 -5.287 1.00 41.78 118 ALA A CA 1
ATOM 925 C C . ALA A 1 118 ? -1.032 8.959 -6.052 1.00 41.78 118 ALA A C 1
ATOM 927 O O . ALA A 1 118 ? 0.143 9.040 -5.681 1.00 41.78 118 ALA A O 1
ATOM 928 N N . TRP A 1 119 ? -1.406 8.340 -7.165 1.00 42.22 119 TRP A N 1
ATOM 929 C CA . TRP A 1 119 ? -0.490 7.973 -8.231 1.00 42.22 119 TRP A CA 1
ATOM 930 C C . TRP A 1 119 ? 0.448 9.162 -8.501 1.00 42.22 119 TRP A C 1
ATOM 932 O O . TRP A 1 119 ? 0.028 10.259 -8.881 1.00 42.22 119 TRP A O 1
ATOM 942 N N . ASN A 1 120 ? 1.717 8.981 -8.152 1.00 47.16 120 ASN A N 1
ATOM 943 C CA . ASN A 1 120 ? 2.678 10.059 -8.042 1.00 47.16 120 ASN A CA 1
ATOM 944 C C . ASN A 1 120 ? 3.036 10.586 -9.443 1.00 47.16 120 ASN A C 1
ATOM 946 O O . ASN A 1 120 ? 3.708 9.902 -10.207 1.00 47.16 120 ASN A O 1
ATOM 950 N N . LYS A 1 121 ? 2.664 11.835 -9.762 1.00 48.81 121 LYS A N 1
ATOM 951 C CA . LYS A 1 121 ? 3.128 12.546 -10.976 1.00 48.81 121 LYS A CA 1
ATOM 952 C C . LYS A 1 121 ? 4.648 12.810 -11.008 1.00 48.81 121 LYS A C 1
ATOM 954 O O . LYS A 1 121 ? 5.149 13.374 -11.972 1.00 48.81 121 LYS A O 1
ATOM 959 N N . ARG A 1 122 ? 5.388 12.437 -9.963 1.00 55.16 122 ARG A N 1
ATOM 960 C CA . ARG A 1 122 ? 6.853 12.427 -9.877 1.00 55.16 122 ARG A CA 1
ATOM 961 C C . ARG A 1 122 ? 7.335 10.981 -9.832 1.00 55.16 122 ARG A C 1
ATOM 963 O O . ARG A 1 122 ? 7.677 10.485 -8.759 1.00 55.16 122 ARG A O 1
ATOM 970 N N . GLY A 1 123 ? 7.334 10.295 -10.974 1.00 60.28 123 GLY A N 1
ATOM 971 C CA . GLY A 1 123 ? 8.032 9.013 -11.089 1.00 60.28 123 GLY A CA 1
ATOM 972 C C . GLY A 1 123 ? 9.416 9.105 -10.434 1.00 60.28 123 GLY A C 1
ATOM 973 O O . GLY A 1 123 ? 10.082 10.136 -10.519 1.00 60.28 123 GLY A O 1
ATOM 974 N N . THR A 1 124 ? 9.808 8.080 -9.684 1.00 72.75 124 THR A N 1
ATOM 975 C CA . THR A 1 124 ? 11.166 8.006 -9.140 1.00 72.75 124 THR A CA 1
ATOM 976 C C . THR A 1 124 ? 12.056 7.413 -10.217 1.00 72.75 124 THR A C 1
ATOM 978 O O . THR A 1 124 ? 11.787 6.304 -10.675 1.00 72.75 124 THR A O 1
ATOM 981 N N . THR A 1 125 ? 13.098 8.136 -10.623 1.00 79.38 125 THR A N 1
ATOM 982 C CA . THR A 1 125 ? 14.130 7.567 -11.492 1.00 79.38 125 THR A CA 1
ATOM 983 C C . THR A 1 125 ? 14.856 6.477 -10.713 1.00 79.38 125 THR A C 1
ATOM 985 O O . THR A 1 125 ? 15.512 6.753 -9.710 1.00 79.38 125 THR A O 1
ATOM 988 N N . VAL A 1 126 ? 14.666 5.229 -11.135 1.00 81.56 126 VAL A N 1
ATOM 989 C CA . VAL A 1 126 ? 15.304 4.043 -10.538 1.00 81.56 126 VAL A CA 1
ATOM 990 C C . VAL A 1 126 ? 16.568 3.627 -11.289 1.00 81.56 126 VAL A C 1
ATOM 992 O O . VAL A 1 126 ? 17.450 3.017 -10.692 1.00 81.56 126 VAL A O 1
ATOM 995 N N . ILE A 1 127 ? 16.638 3.983 -12.573 1.00 88.44 127 ILE A N 1
ATOM 996 C CA . ILE A 1 127 ? 17.798 3.892 -13.457 1.00 88.44 127 ILE A CA 1
ATOM 997 C C . ILE A 1 127 ? 17.635 4.925 -14.581 1.00 88.44 127 ILE A C 1
ATOM 999 O O . ILE A 1 127 ? 16.503 5.219 -14.978 1.00 88.44 127 ILE A O 1
ATOM 1003 N N . GLY A 1 128 ? 18.736 5.485 -15.085 1.00 88.44 128 GLY A N 1
ATOM 1004 C CA . GLY A 1 128 ? 18.708 6.457 -16.186 1.00 88.44 128 GLY A CA 1
ATOM 1005 C C . GLY A 1 128 ? 18.666 7.907 -15.712 1.00 88.44 128 GLY A C 1
ATOM 1006 O O . GLY A 1 128 ? 17.856 8.707 -16.178 1.00 88.44 128 GLY A O 1
ATOM 1007 N N . ASN A 1 129 ? 19.576 8.266 -14.807 1.00 86.88 129 ASN A N 1
ATOM 1008 C CA . ASN A 1 129 ? 19.755 9.611 -14.252 1.00 86.88 129 ASN A CA 1
ATOM 1009 C C . ASN A 1 129 ? 20.416 10.614 -15.228 1.00 86.88 129 ASN A C 1
ATOM 1011 O O . ASN A 1 129 ? 21.016 11.607 -14.816 1.00 86.88 129 ASN A O 1
ATOM 1015 N N . GLY A 1 130 ? 20.303 10.375 -16.534 1.00 86.56 130 GLY A N 1
ATOM 1016 C CA . GLY A 1 130 ? 20.827 11.234 -17.591 1.00 86.56 130 GLY A CA 1
ATOM 1017 C C . GLY A 1 130 ? 21.105 10.467 -18.881 1.00 86.56 130 GLY A C 1
ATOM 1018 O O . GLY A 1 130 ? 21.156 9.236 -18.888 1.00 86.56 130 GLY A O 1
ATOM 1019 N N . ILE A 1 131 ? 21.306 11.218 -19.967 1.00 91.50 131 ILE A N 1
ATOM 1020 C CA . ILE A 1 131 ? 21.722 10.665 -21.258 1.00 91.50 131 ILE A CA 1
ATOM 1021 C C . ILE A 1 131 ? 23.227 10.380 -21.217 1.00 91.50 131 ILE A C 1
ATOM 1023 O O . ILE A 1 131 ? 24.007 11.287 -20.928 1.00 91.50 131 ILE A O 1
ATOM 1027 N N . GLY A 1 132 ? 23.638 9.146 -21.510 1.00 91.50 132 GLY A N 1
ATOM 1028 C CA . GLY A 1 132 ? 25.051 8.758 -21.559 1.00 91.50 132 GLY A CA 1
ATOM 1029 C C . GLY A 1 132 ? 25.269 7.255 -21.397 1.00 91.50 132 GLY A C 1
ATOM 1030 O O . GLY A 1 132 ? 24.306 6.495 -21.373 1.00 91.50 132 GLY A O 1
ATOM 1031 N N . SER A 1 133 ? 26.531 6.838 -21.278 1.00 90.69 133 SER A N 1
ATOM 1032 C CA . SER A 1 133 ? 26.955 5.431 -21.170 1.00 90.69 133 SER A CA 1
ATOM 1033 C C . SER A 1 133 ? 27.516 5.051 -19.791 1.00 90.69 133 SER A C 1
ATOM 1035 O O . SER A 1 133 ? 28.017 3.943 -19.602 1.00 90.69 133 SER A O 1
ATOM 1037 N N .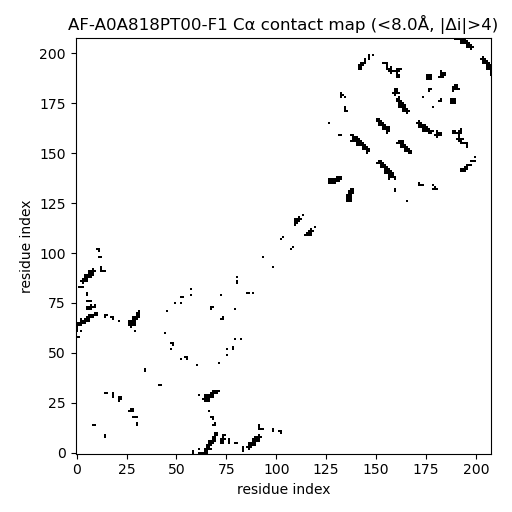 GLY A 1 134 ? 27.429 5.938 -18.793 1.00 89.00 134 GLY A N 1
ATOM 1038 C CA . GLY A 1 134 ? 27.809 5.619 -17.414 1.00 89.00 134 GLY A CA 1
ATOM 1039 C C . GLY A 1 134 ? 26.919 4.537 -16.768 1.00 89.00 134 GLY A C 1
ATOM 1040 O O . GLY A 1 134 ? 25.852 4.226 -17.304 1.00 89.00 134 GLY A O 1
ATOM 1041 N N . PRO A 1 135 ? 27.311 3.982 -15.603 1.00 82.12 135 PRO A N 1
ATOM 1042 C CA . PRO A 1 135 ? 26.583 2.899 -14.929 1.00 82.12 135 PRO A CA 1
ATOM 1043 C C . PRO A 1 135 ? 25.120 3.203 -14.590 1.00 82.12 135 PRO A C 1
ATOM 1045 O O . PRO A 1 135 ? 24.336 2.282 -14.478 1.00 82.12 135 PRO A O 1
ATOM 1048 N N . ASP A 1 136 ? 24.714 4.468 -14.481 1.00 85.62 136 ASP A N 1
ATOM 1049 C CA . ASP A 1 136 ? 23.318 4.861 -14.215 1.00 85.62 136 ASP A CA 1
ATOM 1050 C C . ASP A 1 136 ? 22.768 5.842 -15.265 1.00 85.62 136 ASP A C 1
ATOM 1052 O O . ASP A 1 136 ? 21.879 6.654 -15.012 1.00 85.62 136 ASP A O 1
ATOM 1056 N N . GLN A 1 137 ? 23.346 5.814 -16.464 1.00 92.75 137 GLN A N 1
ATOM 1057 C CA . GLN A 1 137 ? 22.900 6.604 -17.607 1.00 92.75 137 GLN A CA 1
ATOM 1058 C C . GLN A 1 137 ? 22.365 5.675 -18.691 1.00 92.75 137 GLN A C 1
ATOM 1060 O O . GLN A 1 137 ? 22.792 4.526 -18.803 1.00 92.75 137 GLN A O 1
ATOM 1065 N N . LEU A 1 138 ? 21.416 6.179 -19.472 1.00 94.56 138 LEU A N 1
ATOM 1066 C CA . LEU A 1 138 ? 20.802 5.450 -20.577 1.00 94.56 138 LEU A CA 1
ATOM 1067 C C . LEU A 1 138 ? 20.799 6.332 -21.819 1.00 94.56 138 LEU A C 1
ATOM 1069 O O . LEU A 1 138 ? 20.719 7.555 -21.713 1.00 94.56 138 LEU A O 1
ATOM 1073 N N . TYR A 1 139 ? 20.822 5.731 -23.001 1.00 94.75 139 TYR A N 1
ATOM 1074 C CA . TYR A 1 139 ? 20.667 6.440 -24.257 1.00 94.75 139 TYR A CA 1
ATOM 1075 C C . TYR A 1 139 ? 19.649 5.736 -25.159 1.00 94.75 139 TYR A C 1
ATOM 1077 O O . TYR A 1 139 ? 19.895 4.660 -25.696 1.00 94.75 139 TYR A O 1
ATOM 1085 N N . LEU A 1 140 ? 18.485 6.385 -25.309 1.00 94.62 140 LEU A N 1
ATOM 1086 C CA . LEU A 1 140 ? 17.319 5.880 -26.047 1.00 94.62 140 LEU A CA 1
ATOM 1087 C C . LEU A 1 140 ? 16.940 4.434 -25.657 1.00 94.62 140 LEU A C 1
ATOM 1089 O O . LEU A 1 140 ? 16.875 3.575 -26.532 1.00 94.62 140 LEU A O 1
ATOM 1093 N N . PRO A 1 141 ? 16.698 4.140 -24.363 1.00 96.12 141 PRO A N 1
ATOM 1094 C CA . PRO A 1 141 ? 16.296 2.801 -23.948 1.00 96.12 141 PRO A CA 1
ATOM 1095 C C . PRO A 1 141 ? 14.941 2.422 -24.563 1.00 96.12 141 PRO A C 1
ATOM 1097 O O . PRO A 1 141 ? 14.066 3.281 -24.696 1.00 96.12 141 PRO A O 1
ATOM 1100 N N . ASN A 1 142 ? 14.771 1.150 -24.925 1.00 95.88 142 ASN A N 1
ATOM 1101 C CA . ASN A 1 142 ? 13.605 0.686 -25.690 1.00 95.88 142 ASN A CA 1
ATOM 1102 C C . ASN A 1 142 ? 12.789 -0.393 -24.952 1.00 95.88 142 ASN A C 1
ATOM 1104 O O . ASN A 1 142 ? 11.568 -0.291 -24.863 1.00 95.88 142 ASN A O 1
ATOM 1108 N N . GLY A 1 143 ? 13.466 -1.362 -24.333 1.00 95.31 143 GLY A N 1
ATOM 1109 C CA . GLY A 1 143 ? 12.844 -2.477 -23.611 1.00 95.31 143 GLY A CA 1
ATOM 1110 C C . GLY A 1 143 ? 13.117 -2.461 -22.108 1.00 95.31 143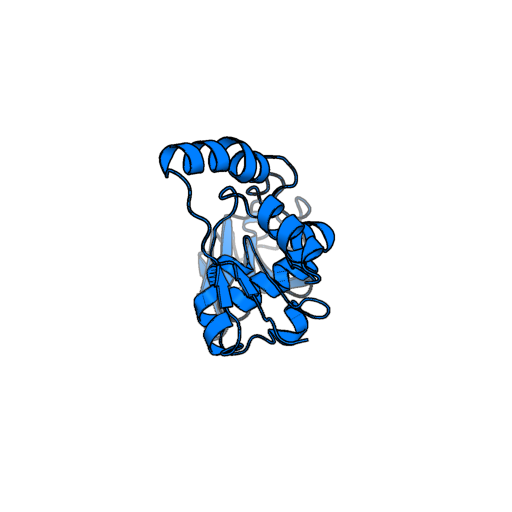 GLY A C 1
ATOM 1111 O O . GLY A 1 143 ? 14.146 -1.953 -21.652 1.00 95.31 143 GLY A O 1
ATOM 1112 N N . ILE A 1 144 ? 12.200 -3.041 -21.332 1.00 96.31 144 ILE A N 1
ATOM 1113 C CA . ILE A 1 144 ? 12.304 -3.152 -19.874 1.00 96.31 144 ILE A CA 1
ATOM 1114 C C . ILE A 1 144 ? 11.684 -4.461 -19.382 1.00 96.31 144 ILE A C 1
ATOM 1116 O O . ILE A 1 144 ? 10.586 -4.829 -19.793 1.00 96.31 144 ILE A O 1
ATOM 1120 N N . PHE A 1 145 ? 12.354 -5.130 -18.446 1.00 96.44 145 PHE A N 1
ATOM 1121 C CA . PHE A 1 145 ? 11.844 -6.338 -17.801 1.00 96.44 145 PHE A CA 1
ATOM 1122 C C . PHE A 1 145 ? 12.166 -6.340 -16.310 1.00 96.44 145 PHE A C 1
ATOM 1124 O O . PHE A 1 145 ? 13.250 -5.931 -15.905 1.00 96.44 145 PHE A O 1
ATOM 1131 N N . ILE A 1 146 ? 11.231 -6.807 -15.486 1.00 94.56 146 ILE A N 1
ATOM 1132 C CA . ILE A 1 146 ? 11.444 -7.003 -14.049 1.00 94.56 146 ILE A CA 1
ATOM 1133 C C . ILE A 1 146 ? 11.255 -8.486 -13.759 1.00 94.56 146 ILE A C 1
ATOM 1135 O O . ILE A 1 146 ? 10.165 -9.014 -13.982 1.00 94.56 146 ILE A O 1
ATOM 1139 N N . GLU A 1 147 ? 12.294 -9.148 -13.251 1.00 90.94 147 GLU A N 1
ATOM 1140 C CA . GLU A 1 147 ? 12.207 -10.569 -12.910 1.00 90.94 147 GLU A CA 1
ATOM 1141 C C . GLU A 1 147 ? 11.315 -10.757 -11.662 1.00 90.94 147 GLU A C 1
ATOM 1143 O O . GLU A 1 147 ? 11.556 -10.112 -10.635 1.00 90.94 147 GLU A O 1
ATOM 1148 N N . PRO A 1 148 ? 10.256 -11.587 -11.721 1.00 87.88 148 PRO A N 1
ATOM 1149 C CA . PRO A 1 148 ? 9.250 -11.650 -10.661 1.00 87.88 148 PRO A CA 1
ATOM 1150 C C . PRO A 1 148 ? 9.730 -12.104 -9.274 1.00 87.88 148 PRO A C 1
ATOM 1152 O O . PRO A 1 148 ? 9.119 -11.691 -8.290 1.00 87.88 148 PRO A O 1
ATOM 1155 N N . LYS A 1 149 ? 10.761 -12.956 -9.163 1.00 84.94 149 LYS A N 1
ATOM 1156 C CA . LYS A 1 149 ? 11.199 -13.553 -7.883 1.00 84.94 149 LYS A CA 1
ATOM 1157 C C . LYS A 1 149 ? 12.235 -12.699 -7.145 1.00 84.94 149 LYS A C 1
ATOM 1159 O O . LYS A 1 149 ? 12.171 -12.550 -5.929 1.00 84.94 149 LYS A O 1
ATOM 1164 N N . THR A 1 150 ? 13.200 -12.161 -7.876 1.00 86.06 150 THR A N 1
ATOM 1165 C CA . THR A 1 150 ? 14.352 -11.390 -7.386 1.00 86.06 150 THR A CA 1
ATOM 1166 C C . THR A 1 150 ? 14.124 -9.884 -7.485 1.00 86.06 150 THR A C 1
ATOM 1168 O O . THR A 1 150 ? 14.827 -9.110 -6.832 1.00 86.06 150 THR A O 1
ATOM 1171 N N . HIS A 1 151 ? 13.137 -9.464 -8.286 1.00 89.31 151 HIS A N 1
ATOM 1172 C CA . HIS A 1 151 ? 12.821 -8.068 -8.597 1.00 89.31 151 HIS A CA 1
ATOM 1173 C C . HIS A 1 151 ? 13.980 -7.294 -9.229 1.00 89.31 151 HIS A C 1
ATOM 1175 O O . HIS A 1 151 ? 14.074 -6.071 -9.094 1.00 89.31 151 HIS A O 1
ATOM 1181 N N . ILE A 1 152 ? 14.866 -8.000 -9.928 1.00 92.69 152 ILE A N 1
ATOM 1182 C CA . ILE A 1 152 ? 15.925 -7.372 -10.703 1.00 92.69 152 ILE A CA 1
ATOM 1183 C C . ILE A 1 152 ? 15.312 -6.704 -11.933 1.00 92.69 152 ILE A C 1
ATOM 1185 O O . ILE A 1 152 ? 14.528 -7.309 -12.664 1.00 92.69 152 ILE A O 1
ATOM 1189 N N . LEU A 1 153 ? 15.700 -5.451 -12.158 1.00 94.62 153 LEU A N 1
ATOM 1190 C CA . LEU A 1 153 ? 15.287 -4.652 -13.300 1.00 94.62 153 LEU A CA 1
ATOM 1191 C C . LEU A 1 153 ? 16.327 -4.752 -14.421 1.00 94.62 153 LEU A C 1
ATOM 1193 O O . LEU A 1 153 ? 17.491 -4.425 -14.213 1.00 94.62 153 LEU 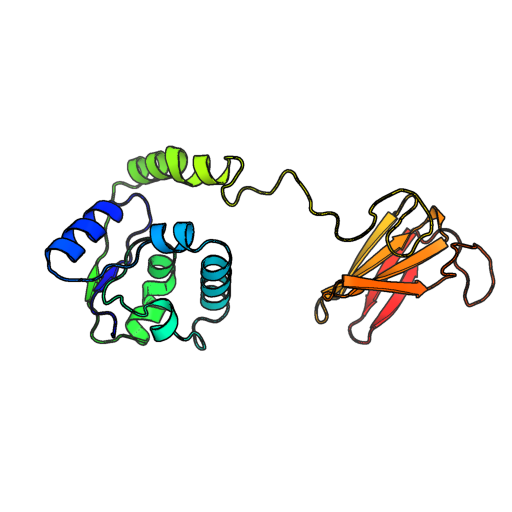A O 1
ATOM 1197 N N . TYR A 1 154 ? 15.892 -5.127 -15.616 1.00 95.81 154 TYR A N 1
ATOM 1198 C CA . TYR A 1 154 ? 16.684 -5.121 -16.839 1.00 95.81 154 TYR A CA 1
ATOM 1199 C C . TYR A 1 154 ? 16.180 -4.028 -17.777 1.00 95.81 154 TYR A C 1
ATOM 1201 O O . TYR A 1 154 ? 14.972 -3.863 -17.950 1.00 95.81 154 TYR A O 1
ATOM 1209 N N . VAL A 1 155 ? 17.100 -3.297 -18.400 1.00 96.81 155 VAL A N 1
ATOM 1210 C CA . VAL A 1 155 ? 16.792 -2.247 -19.376 1.00 96.81 155 VAL A CA 1
ATOM 1211 C C . VAL A 1 155 ? 17.621 -2.467 -20.632 1.00 96.81 155 VAL A C 1
ATOM 1213 O O . VAL A 1 155 ? 18.849 -2.536 -20.557 1.00 96.81 155 VAL A O 1
ATOM 1216 N N . ALA A 1 156 ? 16.953 -2.540 -21.782 1.00 97.25 156 ALA A N 1
ATOM 1217 C CA . ALA A 1 156 ? 17.605 -2.536 -23.082 1.00 97.25 156 ALA A CA 1
ATOM 1218 C C . ALA A 1 156 ? 18.003 -1.099 -23.443 1.00 97.25 156 ALA A C 1
ATOM 1220 O O . ALA A 1 156 ? 17.178 -0.279 -23.851 1.00 97.25 156 ALA A O 1
ATOM 1221 N N . ASP A 1 157 ? 19.282 -0.792 -23.238 1.00 96.69 157 ASP A N 1
ATOM 1222 C CA . ASP A 1 157 ? 19.894 0.516 -23.455 1.00 96.69 157 ASP A CA 1
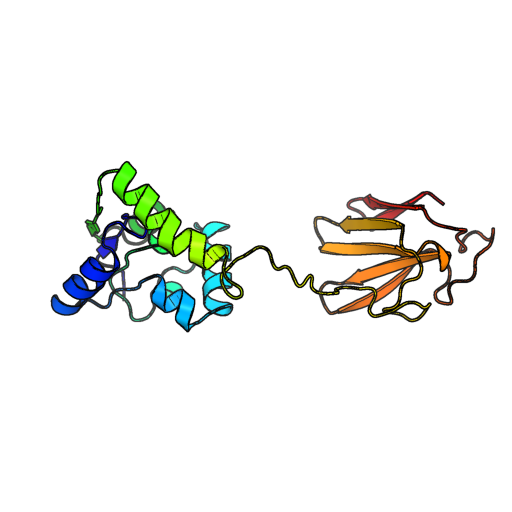ATOM 1223 C C . ASP A 1 157 ? 20.352 0.624 -24.918 1.00 96.69 157 ASP A C 1
ATOM 1225 O O . ASP A 1 157 ? 21.537 0.516 -25.243 1.00 96.69 157 ASP A O 1
ATOM 1229 N N . MET A 1 158 ? 19.362 0.733 -25.811 1.00 96.25 158 MET A N 1
ATOM 1230 C CA . MET A 1 158 ? 19.480 0.485 -27.251 1.00 96.25 158 MET A CA 1
ATOM 1231 C C . MET A 1 158 ? 20.648 1.233 -27.905 1.00 96.25 158 MET A C 1
ATOM 1233 O O . MET A 1 158 ? 21.478 0.608 -28.565 1.00 96.25 158 MET A O 1
ATOM 1237 N N . SER A 1 159 ? 20.767 2.555 -27.727 1.00 95.44 159 SER A N 1
ATOM 1238 C CA . SER A 1 159 ? 21.848 3.314 -28.381 1.00 95.44 159 SER A CA 1
ATOM 1239 C C . SER A 1 159 ? 23.214 3.114 -27.736 1.00 95.44 159 SER A C 1
ATOM 1241 O O . SER A 1 159 ? 24.221 3.386 -28.385 1.00 95.44 159 SER A O 1
ATOM 1243 N N . ASN A 1 160 ? 23.266 2.577 -26.518 1.00 95.75 160 ASN A N 1
ATOM 1244 C CA . ASN A 1 160 ? 24.503 2.088 -25.922 1.00 95.75 160 ASN A CA 1
ATOM 1245 C C . ASN A 1 160 ? 24.732 0.594 -26.196 1.00 95.75 160 ASN A C 1
ATOM 1247 O O . ASN A 1 160 ? 25.668 0.040 -25.644 1.00 95.75 160 ASN A O 1
ATOM 1251 N N . SER A 1 161 ? 23.920 -0.093 -27.009 1.00 96.06 161 SER A N 1
ATOM 1252 C CA . SER A 1 161 ? 24.164 -1.496 -27.396 1.00 96.06 161 SER A CA 1
ATOM 1253 C C . SER A 1 161 ? 24.499 -2.418 -26.211 1.00 96.06 161 SER A C 1
ATOM 1255 O O . SER A 1 161 ? 25.458 -3.196 -26.242 1.00 96.06 161 SER A O 1
ATOM 1257 N N . ARG A 1 162 ? 23.737 -2.281 -25.121 1.00 96.31 162 ARG A N 1
ATOM 1258 C CA . ARG A 1 162 ? 23.925 -3.046 -23.883 1.00 96.31 162 ARG A CA 1
ATOM 1259 C C . ARG A 1 162 ? 22.600 -3.288 -23.166 1.00 96.31 162 ARG A C 1
ATOM 1261 O O . ARG A 1 162 ? 21.624 -2.573 -23.385 1.00 96.31 162 ARG A O 1
ATOM 1268 N N . ILE A 1 163 ? 22.601 -4.255 -22.253 1.00 95.88 163 ILE A N 1
ATOM 1269 C CA . ILE A 1 163 ? 21.531 -4.460 -21.272 1.00 95.88 163 ILE A CA 1
ATOM 1270 C C . ILE A 1 163 ? 22.049 -4.056 -19.894 1.00 95.88 163 ILE A C 1
ATOM 1272 O O . ILE A 1 163 ? 23.022 -4.629 -19.401 1.00 95.88 163 ILE A O 1
ATOM 1276 N N . GLN A 1 164 ? 21.392 -3.090 -19.258 1.00 95.44 164 GLN A N 1
ATOM 1277 C CA . GLN A 1 164 ? 21.671 -2.703 -17.874 1.00 95.44 164 GLN A CA 1
ATOM 1278 C C . GLN A 1 164 ? 20.818 -3.541 -16.915 1.00 95.44 164 GLN A C 1
ATOM 1280 O O . GLN A 1 164 ? 19.624 -3.711 -17.150 1.00 95.44 164 GLN A O 1
ATOM 1285 N N . LYS A 1 165 ? 21.423 -4.045 -15.837 1.00 94.19 165 LYS A N 1
ATOM 1286 C CA . LYS A 1 165 ? 20.799 -4.830 -14.761 1.00 94.19 165 LYS A CA 1
ATOM 1287 C C . LYS A 1 165 ? 20.900 -4.043 -13.462 1.00 94.19 165 LYS A C 1
ATOM 1289 O O . LYS A 1 165 ? 21.992 -3.657 -13.062 1.00 94.19 165 LYS A O 1
ATOM 1294 N N . ARG A 1 166 ? 19.770 -3.806 -12.803 1.00 94.62 166 ARG A N 1
ATOM 1295 C CA . ARG A 1 166 ? 19.658 -3.023 -11.573 1.00 94.62 166 ARG A CA 1
ATOM 1296 C C . ARG A 1 166 ? 19.052 -3.866 -10.459 1.00 94.62 166 ARG A C 1
ATOM 1298 O O . ARG A 1 166 ? 17.908 -4.310 -10.548 1.00 94.62 166 ARG A O 1
ATOM 1305 N N . PHE A 1 167 ? 19.820 -4.039 -9.390 1.00 91.75 167 PHE A N 1
ATOM 1306 C CA . PHE A 1 167 ? 19.434 -4.786 -8.196 1.00 91.75 167 PHE A CA 1
ATOM 1307 C C . PHE A 1 167 ? 18.606 -3.933 -7.226 1.00 91.75 167 PHE A C 1
ATOM 1309 O O . PHE A 1 167 ? 18.656 -2.702 -7.250 1.00 91.75 167 PHE A O 1
ATOM 1316 N N . LEU A 1 168 ? 17.859 -4.572 -6.319 1.00 87.00 168 LEU A N 1
ATOM 1317 C CA . LEU A 1 168 ? 17.053 -3.875 -5.305 1.00 87.00 168 LEU A CA 1
ATOM 1318 C C . LEU A 1 168 ? 17.884 -3.002 -4.348 1.00 87.00 168 LEU A C 1
ATOM 1320 O O . LEU A 1 168 ? 17.378 -2.001 -3.842 1.00 87.00 168 LEU A O 1
ATOM 1324 N N . ASN A 1 169 ? 19.142 -3.373 -4.100 1.00 86.69 169 ASN A N 1
ATOM 1325 C CA . ASN A 1 169 ? 20.041 -2.668 -3.185 1.00 86.69 169 ASN A CA 1
ATOM 1326 C C . ASN A 1 169 ? 20.581 -1.338 -3.745 1.00 86.69 169 ASN A C 1
ATOM 1328 O O . ASN A 1 169 ? 21.116 -0.547 -2.973 1.00 86.69 169 ASN A O 1
ATOM 1332 N N . GLY A 1 170 ? 20.413 -1.065 -5.043 1.00 87.00 170 GLY A N 1
ATOM 1333 C CA . GLY A 1 170 ? 20.948 0.138 -5.681 1.00 87.00 170 GLY A CA 1
ATOM 1334 C C . GLY A 1 170 ? 21.963 -0.124 -6.786 1.00 87.00 170 GLY A C 1
ATOM 1335 O O . GLY A 1 170 ? 22.129 0.740 -7.647 1.00 87.00 170 GLY A O 1
ATOM 1336 N N . ASP A 1 171 ? 22.595 -1.295 -6.778 1.00 91.00 171 ASP A N 1
ATOM 1337 C CA . ASP A 1 171 ? 23.734 -1.592 -7.641 1.00 91.00 171 ASP A CA 1
ATOM 1338 C C . ASP A 1 171 ? 23.300 -1.774 -9.097 1.00 91.00 171 ASP A C 1
ATOM 1340 O O . ASP A 1 171 ? 22.209 -2.287 -9.379 1.00 91.00 171 ASP A O 1
ATOM 1344 N N . ILE A 1 172 ? 24.158 -1.338 -10.022 1.00 92.81 172 ILE A N 1
ATOM 1345 C CA . ILE A 1 172 ? 23.938 -1.457 -11.464 1.00 92.81 172 ILE A CA 1
ATOM 1346 C C . ILE A 1 172 ? 25.128 -2.152 -12.110 1.00 92.81 172 ILE A C 1
ATOM 1348 O O . ILE A 1 172 ? 26.281 -1.800 -11.863 1.00 92.81 172 ILE A O 1
ATOM 1352 N N . GLU A 1 173 ? 24.822 -3.103 -12.983 1.00 93.75 173 GLU A N 1
ATOM 1353 C CA . GLU A 1 173 ? 25.783 -3.865 -13.767 1.00 93.75 173 GLU A CA 1
ATOM 1354 C C . GLU A 1 173 ? 25.345 -3.950 -15.234 1.00 93.75 173 GLU A C 1
ATOM 1356 O O . GLU A 1 173 ? 24.181 -3.743 -15.581 1.00 93.75 173 GLU A O 1
ATOM 1361 N N . THR A 1 174 ? 26.280 -4.294 -16.118 1.00 94.25 174 THR A N 1
ATOM 1362 C CA . THR A 1 174 ? 25.965 -4.646 -17.508 1.00 94.25 174 THR A CA 1
ATOM 1363 C C . THR A 1 174 ? 25.720 -6.150 -17.595 1.00 94.25 174 THR A C 1
ATOM 1365 O O . THR A 1 174 ? 26.647 -6.932 -17.411 1.00 94.25 174 THR A O 1
ATOM 1368 N N . ALA A 1 175 ? 24.481 -6.556 -17.881 1.00 93.50 175 ALA A N 1
ATOM 1369 C CA . ALA A 1 175 ? 24.122 -7.968 -18.032 1.00 93.50 175 ALA A CA 1
ATOM 1370 C C . ALA A 1 175 ? 24.551 -8.555 -19.383 1.00 93.50 175 ALA A C 1
ATOM 1372 O O . ALA A 1 175 ? 24.876 -9.736 -19.459 1.00 93.50 175 ALA A O 1
ATOM 1373 N N . ALA A 1 176 ? 24.544 -7.745 -20.444 1.00 93.62 176 ALA A N 1
ATOM 1374 C CA . ALA A 1 176 ? 24.970 -8.152 -21.781 1.00 93.62 176 ALA A CA 1
ATOM 1375 C C . ALA A 1 176 ? 25.435 -6.951 -22.614 1.00 93.62 176 ALA A C 1
ATOM 1377 O O . ALA A 1 176 ? 25.019 -5.815 -22.370 1.00 93.62 176 ALA A O 1
ATOM 1378 N N . GLY A 1 177 ? 26.276 -7.215 -23.615 1.00 93.12 177 GLY A N 1
ATOM 1379 C CA . GLY A 1 177 ? 26.977 -6.185 -24.380 1.00 93.12 177 GLY A CA 1
ATOM 1380 C C . GLY A 1 177 ? 28.207 -5.652 -23.643 1.00 93.12 177 GLY A C 1
ATOM 1381 O O . GLY A 1 177 ? 28.705 -6.261 -22.695 1.00 93.12 177 GLY A O 1
ATOM 1382 N N . GLN A 1 178 ? 28.725 -4.511 -24.095 1.00 91.38 178 GLN A N 1
ATOM 1383 C CA . GLN A 1 178 ? 29.911 -3.889 -23.503 1.00 91.38 178 GLN A CA 1
ATOM 1384 C C . GLN A 1 178 ? 29.515 -2.740 -22.576 1.00 91.38 178 GLN A C 1
ATOM 1386 O O . GLN A 1 178 ? 28.706 -1.889 -22.940 1.00 91.38 178 GLN A O 1
ATOM 1391 N N . ALA A 1 179 ? 30.138 -2.657 -21.397 1.00 87.88 179 ALA A N 1
ATOM 1392 C CA . ALA A 1 179 ? 29.822 -1.617 -20.413 1.00 87.88 179 ALA A CA 1
ATOM 1393 C C . ALA A 1 179 ? 30.054 -0.192 -20.947 1.00 87.88 179 ALA A C 1
ATOM 1395 O O . ALA A 1 179 ? 29.331 0.728 -20.579 1.00 87.88 179 ALA A O 1
ATOM 1396 N N . ASN A 1 180 ? 31.022 -0.012 -21.853 1.00 84.19 180 ASN A N 1
ATOM 1397 C CA . ASN A 1 180 ? 31.306 1.270 -22.508 1.00 84.19 180 ASN A CA 1
ATOM 1398 C C . ASN A 1 180 ? 30.321 1.631 -23.639 1.00 84.19 180 ASN A C 1
ATOM 1400 O O . ASN A 1 180 ? 30.434 2.704 -24.225 1.00 84.19 180 ASN A O 1
ATOM 1404 N N . GLY A 1 181 ? 29.392 0.730 -23.951 1.00 82.94 181 GLY A N 1
ATOM 1405 C CA . GLY A 1 181 ? 28.365 0.885 -24.965 1.00 82.94 181 GLY A CA 1
ATOM 1406 C C . GLY A 1 181 ? 28.815 0.682 -26.415 1.00 82.94 181 GLY A C 1
ATOM 1407 O O . GLY A 1 181 ? 28.203 1.210 -27.341 1.00 82.94 181 GLY A O 1
ATOM 1408 N N . THR A 1 182 ? 29.912 -0.051 -26.628 1.00 86.62 182 THR A N 1
ATOM 1409 C CA . THR A 1 182 ? 30.411 -0.353 -27.979 1.00 86.62 182 THR A CA 1
ATOM 1410 C C . THR A 1 182 ? 29.544 -1.413 -28.652 1.00 86.62 182 THR A C 1
ATOM 1412 O O . THR A 1 182 ? 29.414 -2.524 -28.133 1.00 86.62 182 THR A O 1
ATOM 1415 N N . SER A 1 183 ? 29.010 -1.088 -29.831 1.00 90.12 183 SER A N 1
ATOM 1416 C CA . SER A 1 183 ? 28.274 -2.037 -30.665 1.00 90.12 183 SER A CA 1
ATOM 1417 C C . SER A 1 183 ? 29.200 -2.955 -31.463 1.00 90.12 183 SER A C 1
ATOM 1419 O O . SER A 1 183 ? 30.353 -2.619 -31.753 1.00 90.12 183 SER A O 1
ATOM 1421 N N . GLY A 1 184 ? 28.700 -4.124 -31.858 1.00 85.56 184 GLY A N 1
ATOM 1422 C CA . GLY A 1 184 ? 29.451 -5.016 -32.734 1.00 85.56 184 GLY A CA 1
ATOM 1423 C C . GLY A 1 184 ? 28.781 -6.359 -32.974 1.00 85.56 184 GLY A C 1
ATOM 1424 O O . GLY A 1 184 ? 27.676 -6.611 -32.518 1.00 85.56 184 GLY A O 1
ATOM 1425 N N . LYS A 1 185 ? 29.476 -7.226 -33.718 1.00 84.94 185 LYS A N 1
ATOM 1426 C CA . LYS A 1 185 ? 29.000 -8.570 -34.100 1.00 84.94 185 LYS A CA 1
ATOM 1427 C C . LYS A 1 185 ? 29.720 -9.703 -33.364 1.00 84.94 185 LYS A C 1
ATOM 1429 O O . LYS A 1 185 ? 29.580 -10.866 -33.736 1.00 84.94 185 LYS A O 1
ATOM 1434 N N . ALA A 1 186 ? 30.575 -9.370 -32.398 1.00 86.31 186 ALA A N 1
ATOM 1435 C CA . ALA A 1 186 ? 31.248 -10.379 -31.592 1.00 86.31 186 ALA A CA 1
ATOM 1436 C C . AL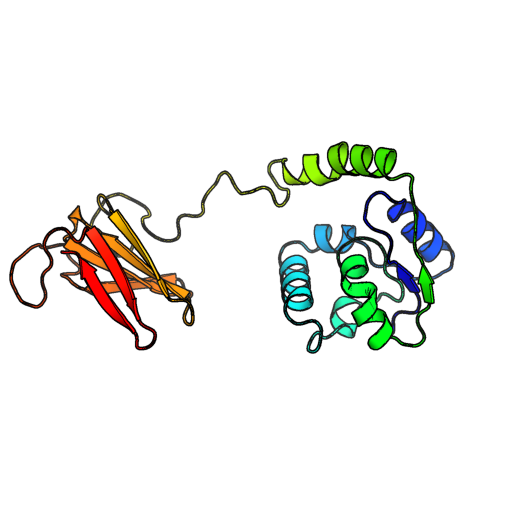A A 1 186 ? 30.237 -11.064 -30.652 1.00 86.31 186 ALA A C 1
ATOM 1438 O O . ALA A 1 186 ? 29.248 -10.435 -30.287 1.00 86.31 186 ALA A O 1
ATOM 1439 N N . PRO A 1 187 ? 30.488 -12.306 -30.198 1.00 80.94 187 PRO A N 1
ATOM 1440 C CA . PRO A 1 187 ? 29.551 -13.046 -29.341 1.00 80.94 187 PRO A CA 1
ATOM 1441 C C . PRO A 1 187 ? 29.154 -12.349 -28.027 1.00 80.94 187 PRO A C 1
ATOM 1443 O O . PRO A 1 187 ? 28.165 -12.721 -27.411 1.00 80.94 187 PRO A O 1
ATOM 1446 N N . ASN A 1 188 ? 29.935 -11.365 -27.577 1.00 83.06 188 ASN A N 1
ATOM 1447 C CA . ASN A 1 188 ? 29.704 -10.573 -26.368 1.00 83.06 188 ASN A CA 1
ATOM 1448 C C . ASN A 1 188 ? 29.332 -9.106 -26.666 1.00 83.06 188 ASN A C 1
ATOM 1450 O O . ASN A 1 188 ? 29.459 -8.243 -25.793 1.00 83.06 188 ASN A O 1
ATOM 1454 N N . MET A 1 189 ? 28.941 -8.803 -27.902 1.00 91.88 189 MET A N 1
ATOM 1455 C CA . MET A 1 189 ? 28.527 -7.477 -28.348 1.00 91.88 189 MET A CA 1
ATOM 1456 C C . MET A 1 189 ? 27.078 -7.523 -28.814 1.00 91.88 189 MET A C 1
ATOM 1458 O O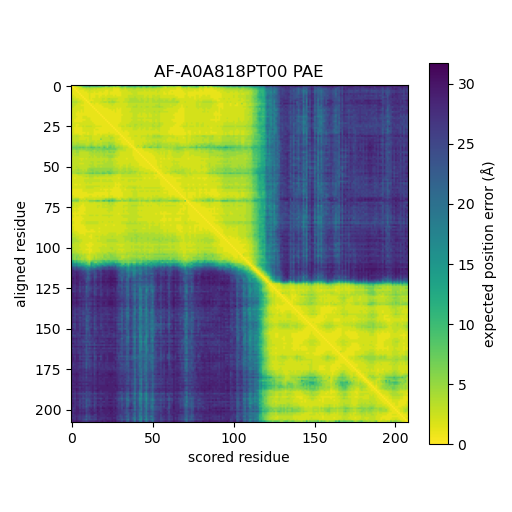 . MET A 1 189 ? 26.634 -8.532 -29.352 1.00 91.88 189 MET A O 1
ATOM 1462 N N . LEU A 1 190 ? 26.373 -6.417 -28.595 1.00 94.19 190 LEU A N 1
ATOM 1463 C CA . LEU A 1 190 ? 25.016 -6.205 -29.084 1.00 94.19 190 LEU A CA 1
ATOM 1464 C C . LEU A 1 190 ? 25.026 -5.081 -30.128 1.00 94.19 190 LEU A C 1
ATOM 1466 O O . LEU A 1 190 ? 26.015 -4.349 -30.266 1.00 94.19 190 LEU A O 1
ATOM 1470 N N . SER A 1 191 ? 23.937 -4.936 -30.868 1.00 94.69 191 SER A N 1
ATOM 1471 C CA . SER A 1 191 ? 23.753 -3.939 -31.914 1.00 94.69 191 SER A CA 1
ATOM 1472 C C . SER A 1 191 ? 22.319 -3.403 -31.939 1.00 94.69 191 SER A C 1
ATOM 1474 O O . SER A 1 191 ? 21.604 -3.544 -32.928 1.00 94.69 191 SER A O 1
ATOM 1476 N N . GLY A 1 192 ? 21.965 -2.642 -30.906 1.00 93.12 192 GLY A N 1
ATOM 1477 C CA . GLY A 1 192 ? 20.662 -1.986 -30.808 1.00 93.12 192 GLY A CA 1
ATOM 1478 C C . GLY A 1 192 ? 19.575 -2.876 -30.205 1.00 93.12 192 GLY A C 1
ATOM 1479 O O . GLY A 1 192 ? 18.512 -2.990 -30.816 1.00 93.12 192 GLY A O 1
ATOM 1480 N N . PRO A 1 193 ? 19.785 -3.427 -28.993 1.00 95.62 193 PRO A N 1
ATOM 1481 C CA . PRO A 1 193 ? 18.814 -4.307 -28.369 1.00 95.62 193 PRO A CA 1
ATOM 1482 C C . PRO A 1 193 ? 17.484 -3.574 -28.183 1.00 95.62 193 PRO A C 1
ATOM 1484 O O . PRO A 1 193 ? 17.419 -2.507 -27.564 1.00 95.62 193 PRO A O 1
ATOM 1487 N N . ALA A 1 194 ? 16.428 -4.147 -28.746 1.00 95.50 194 ALA A N 1
ATOM 1488 C CA . ALA A 1 194 ? 15.087 -3.587 -28.750 1.00 95.50 194 ALA A CA 1
ATOM 1489 C C . ALA A 1 194 ? 14.284 -4.015 -27.520 1.00 95.50 194 ALA A C 1
ATOM 1491 O O . ALA A 1 194 ? 13.552 -3.199 -26.964 1.00 95.50 194 ALA A O 1
ATOM 1492 N N . ASP A 1 195 ? 14.430 -5.271 -27.089 1.00 95.62 195 ASP A N 1
ATOM 1493 C CA . ASP A 1 195 ? 13.666 -5.818 -25.969 1.00 95.62 195 ASP A CA 1
ATOM 1494 C C . ASP A 1 195 ? 14.429 -6.907 -25.204 1.00 95.62 195 ASP A C 1
ATOM 1496 O O . ASP A 1 195 ? 15.424 -7.455 -25.691 1.00 95.62 195 ASP A O 1
ATOM 1500 N N . ILE A 1 196 ? 13.970 -7.203 -23.988 1.00 95.50 196 ILE A N 1
ATOM 1501 C CA . ILE A 1 196 ? 14.599 -8.142 -23.061 1.00 95.50 196 ILE A CA 1
ATOM 1502 C C . ILE A 1 196 ? 13.553 -8.939 -22.277 1.00 95.50 196 ILE A C 1
ATOM 1504 O O . ILE A 1 196 ? 12.561 -8.402 -21.797 1.00 95.50 196 ILE A O 1
ATOM 1508 N N . PHE A 1 197 ? 13.816 -10.228 -22.086 1.00 95.31 197 PHE A N 1
ATOM 1509 C CA . PHE A 1 197 ? 13.080 -11.108 -21.182 1.00 95.31 197 PHE A CA 1
ATOM 1510 C C . PHE A 1 197 ? 14.074 -11.947 -20.380 1.00 95.31 197 PHE A C 1
ATOM 1512 O O . PHE A 1 197 ? 15.113 -12.333 -20.913 1.00 95.31 197 PHE A O 1
ATOM 1519 N N . ALA A 1 198 ? 13.770 -12.254 -19.121 1.00 90.75 198 ALA A N 1
ATOM 1520 C CA . ALA A 1 198 ? 14.541 -13.226 -18.353 1.00 90.75 198 ALA A CA 1
ATOM 1521 C C . ALA A 1 198 ? 13.634 -14.333 -17.813 1.00 90.75 198 ALA A C 1
ATOM 1523 O O . ALA A 1 198 ? 12.506 -14.068 -17.393 1.00 90.75 198 ALA A O 1
ATOM 1524 N N . ASP A 1 199 ? 14.126 -15.571 -17.839 1.00 88.75 199 ASP A N 1
ATOM 1525 C CA . ASP A 1 199 ? 13.427 -16.702 -17.235 1.00 88.75 199 ASP A CA 1
ATOM 1526 C C . ASP A 1 199 ? 13.728 -16.835 -15.733 1.00 88.75 199 ASP A C 1
ATOM 1528 O O . ASP A 1 199 ? 14.499 -16.081 -15.138 1.00 88.75 199 ASP A O 1
ATOM 1532 N N . GLU A 1 200 ? 13.105 -17.828 -15.105 1.00 82.88 200 GLU A N 1
ATOM 1533 C CA . GLU A 1 200 ? 13.249 -18.087 -13.673 1.00 82.88 200 GLU A CA 1
ATOM 1534 C C . GLU A 1 200 ? 14.625 -18.617 -13.234 1.00 82.88 200 GLU A C 1
ATOM 1536 O O . GLU A 1 200 ? 14.862 -18.735 -12.032 1.00 82.88 200 GLU A O 1
ATOM 1541 N N . ASN A 1 201 ? 15.509 -18.941 -14.181 1.00 84.75 201 ASN A N 1
ATOM 1542 C CA . ASN A 1 201 ? 16.885 -19.374 -13.940 1.00 84.75 201 ASN A CA 1
ATOM 1543 C C . ASN A 1 201 ? 17.897 -18.251 -14.242 1.00 84.75 201 ASN A C 1
ATOM 1545 O O . ASN A 1 201 ? 19.092 -18.522 -14.339 1.00 84.75 201 ASN A O 1
ATOM 1549 N N . GLU A 1 202 ? 17.428 -17.009 -14.406 1.00 79.62 202 GLU A N 1
ATOM 1550 C CA . GLU A 1 202 ? 18.215 -15.840 -14.820 1.00 79.62 202 GLU A CA 1
ATOM 1551 C C . GLU A 1 202 ? 18.846 -15.950 -16.222 1.00 79.62 202 GLU A C 1
ATOM 1553 O O . GLU A 1 202 ? 19.769 -15.197 -16.548 1.00 79.62 202 GLU A O 1
ATOM 1558 N N . ASN A 1 203 ? 18.332 -16.822 -17.098 1.00 89.81 203 ASN A N 1
ATOM 1559 C CA . ASN A 1 203 ? 18.716 -16.765 -18.507 1.00 89.81 203 ASN A CA 1
ATOM 1560 C C . ASN A 1 203 ? 18.052 -15.551 -19.155 1.00 89.81 203 ASN A C 1
ATOM 1562 O O . ASN A 1 203 ? 16.839 -15.369 -19.043 1.00 89.81 203 ASN A O 1
ATOM 1566 N N . ILE A 1 204 ? 18.841 -14.744 -19.863 1.00 91.88 204 ILE A N 1
ATOM 1567 C CA . ILE A 1 204 ? 18.368 -13.541 -20.550 1.00 91.88 204 ILE A CA 1
ATOM 1568 C C . ILE A 1 204 ? 18.208 -13.790 -22.052 1.00 91.88 204 ILE A C 1
ATOM 1570 O O . ILE A 1 204 ? 19.092 -14.333 -22.713 1.00 91.88 204 ILE A O 1
ATOM 1574 N N . PHE A 1 205 ? 17.077 -13.353 -22.593 1.00 94.50 205 PHE A N 1
ATOM 1575 C CA . PHE A 1 205 ? 16.706 -13.435 -23.999 1.00 94.50 205 PHE A CA 1
ATOM 1576 C C . PHE A 1 205 ? 16.559 -12.013 -24.525 1.00 94.50 205 PHE A C 1
ATOM 1578 O O . PHE A 1 205 ? 15.720 -11.254 -24.041 1.00 94.50 205 PHE A O 1
ATOM 1585 N N . ILE A 1 206 ? 17.402 -11.645 -25.486 1.00 94.69 206 ILE A N 1
ATOM 1586 C CA . ILE A 1 206 ? 17.512 -10.280 -26.005 1.00 94.69 206 ILE A CA 1
ATOM 1587 C C . ILE A 1 206 ? 17.079 -10.288 -27.469 1.00 94.69 206 ILE A C 1
ATOM 1589 O O . ILE A 1 206 ? 17.558 -11.115 -28.246 1.00 94.69 206 ILE A O 1
ATOM 1593 N N . ALA A 1 207 ? 16.188 -9.372 -27.839 1.00 93.50 207 ALA A N 1
ATOM 1594 C CA . ALA A 1 207 ? 15.937 -9.049 -29.238 1.00 93.50 207 ALA A CA 1
ATOM 1595 C C . ALA A 1 207 ? 16.946 -7.974 -29.663 1.00 93.50 207 ALA A C 1
ATOM 1597 O O . ALA A 1 207 ? 16.832 -6.839 -29.204 1.00 93.50 207 ALA A O 1
ATOM 1598 N N . ASP A 1 208 ? 17.928 -8.349 -30.485 1.00 85.75 208 ASP A N 1
ATOM 1599 C CA . ASP A 1 208 ? 19.056 -7.516 -30.939 1.00 85.75 208 ASP A CA 1
ATOM 1600 C C . ASP A 1 208 ? 19.135 -7.432 -32.469 1.00 85.75 208 ASP A C 1
ATOM 1602 O O . ASP A 1 208 ? 18.926 -8.478 -33.130 1.00 85.75 208 ASP A O 1
#

Solvent-accessible surface area (backbone atoms only — not comparable to full-atom values): 11339 Å² total; per-residue (Å²): 90,76,51,46,35,42,21,50,15,52,68,70,37,51,36,69,61,49,40,54,53,42,39,75,73,71,43,38,52,44,43,44,66,56,39,65,74,61,32,69,64,43,49,52,53,53,51,51,34,70,78,38,58,91,79,46,66,60,65,71,76,36,58,83,22,31,24,38,30,13,48,72,59,19,80,42,40,69,65,47,39,72,75,31,70,84,30,46,79,45,74,49,75,62,62,66,67,65,32,48,55,52,34,48,73,45,56,52,48,39,34,66,33,99,83,37,89,29,87,61,92,68,76,77,84,86,70,49,85,41,81,43,54,53,83,51,30,33,30,74,61,66,19,67,36,66,40,88,88,78,53,36,36,39,33,15,20,15,73,25,6,25,29,41,33,35,45,84,89,69,53,58,47,68,75,40,36,34,70,81,23,51,62,45,88,50,100,65,33,26,62,44,23,48,32,49,48,64,52,98,84,72,52,75,48,71,47,94

Secondary structure (DSSP, 8-state):
---SEEE-PPTTSSHHHHHHHHHHTT--EE-HHHHHHHTHHHHHHHHHHHH-GGG--HHHHTTT-SEE-STTGGGGHHHHHHHSTTPEEE-----HHHHHHHHIIIIIHHHTSBTBS---SS---SS--SBSSSTT-BSS--EEEE-TTT--EEEEEGGGTEEEEE-TTS-EEEEEE-TT----SSTT--S---EEEE-TT--EEEE-

Sequence (208 aa):
MPLKIIGAGFGRTGTESTKVALNQLGFKCYHMTEVVKVGRTAIRLWVNAADNPSCTDWDRIFDGYDATVDWSAAHLWKTLIDYYPDAKVILNVRDPKKWYTSVHDTIFAMSSSPGGLAWNKRGTTVIGNGIGSGPDQLYLPNGIFIEPKTHILYVADMSNSRIQKRFLNGDIETAAGQANGTSGKAPNMLSGPADIFADENENIFIAD

pLDDT: mean 89.08, std 11.7, range [41.78, 98.44]

Foldseek 3Di:
DQAQEAELEAPQLCQVVVCVVCVVVVFNEAEVVVCVVVDPVLVVLLVVCVVCVPPRPVCVNQPVGHYYYYPPRSVCVVSSCVVRVNHDYDYRDDDPVSSVVSCCVPVVVQLCDQPHVPPDPDDDQLAAPDDFLAQRHAHPWAEWDADPPQRWIWIRRFQLQFIWIAGPVSGIDTPAADSRSDADDPPRTGHGWRYWDADPVRDIDTRD

Radius of gyration: 24.79 Å; Cα contacts (8 Å, |Δi|>4): 377; chains: 1; bounding box: 58×36×63 Å

Mean predicted aligned error: 14.28 Å